Protein AF-A0A6I9Q533-F1 (afdb_monomer)

Foldseek 3Di:
DDDDPQQPQDDCPVVVVPDDPCVVVVCVLVVVLVPDPQAAWLCNVPVVAPTRQGFHSQNVCLSVCVLVVQCVLPVDDPPDPLSVVLSNQCCVPPRSVSSCVSVVHDPDPDDDPDDDQPDLVNVLVVLFDDPPDPDRDNVVSSVVSNVVVVVVSSVSSCCCNVAAVVVLVQLLVQQVCQCVVPVLSQETEGPAPPGPHQVSLVVNCVVVVPPRHHFWYWYQHPVRDIDIDGHAPDPPDPHGD

Radius of gyration: 21.85 Å; Cα contacts (8 Å, |Δi|>4): 254; chains: 1; bounding box: 57×44×62 Å

Structure (mmCIF, N/CA/C/O backbone):
data_AF-A0A6I9Q533-F1
#
_entry.id   AF-A0A6I9Q533-F1
#
loop_
_atom_site.group_PDB
_atom_site.id
_atom_site.type_symbol
_atom_site.label_atom_id
_atom_site.label_alt_id
_atom_site.label_comp_id
_atom_site.label_asym_id
_atom_site.label_entity_id
_atom_site.label_seq_id
_atom_site.pdbx_PDB_ins_code
_atom_site.Cartn_x
_atom_site.Cartn_y
_atom_site.Cartn_z
_atom_site.occupancy
_atom_site.B_iso_or_equiv
_atom_site.auth_seq_id
_atom_site.auth_comp_id
_atom_site.auth_asym_id
_atom_site.auth_atom_id
_atom_site.pdbx_PDB_model_num
ATOM 1 N N . MET A 1 1 ? 6.692 -8.208 -35.060 1.00 32.31 1 MET A N 1
ATOM 2 C CA . MET A 1 1 ? 6.499 -7.879 -33.632 1.00 32.31 1 MET A CA 1
ATOM 3 C C . MET A 1 1 ? 7.849 -8.001 -32.950 1.00 32.31 1 MET A C 1
ATOM 5 O O . MET A 1 1 ? 8.353 -9.110 -32.853 1.00 32.31 1 MET A O 1
ATOM 9 N N . ALA A 1 2 ? 8.480 -6.884 -32.591 1.00 24.77 2 ALA A N 1
ATOM 10 C CA . ALA A 1 2 ? 9.693 -6.920 -31.775 1.00 24.77 2 ALA A CA 1
ATOM 11 C C . ALA A 1 2 ? 9.307 -7.275 -30.324 1.00 24.77 2 ALA A C 1
ATOM 13 O O . ALA A 1 2 ? 8.251 -6.822 -29.872 1.00 24.77 2 ALA A O 1
ATOM 14 N N . PRO A 1 3 ? 10.097 -8.089 -29.604 1.00 28.20 3 PRO A N 1
ATOM 15 C CA . PRO A 1 3 ? 9.843 -8.362 -28.194 1.00 28.20 3 PRO A CA 1
ATOM 16 C C . PRO A 1 3 ? 9.905 -7.052 -27.395 1.00 28.20 3 PRO A C 1
ATOM 18 O O . PRO A 1 3 ? 10.804 -6.238 -27.607 1.00 28.20 3 PRO A O 1
ATOM 21 N N . LYS A 1 4 ? 8.936 -6.836 -26.494 1.00 31.05 4 LYS A N 1
ATOM 22 C CA . LYS A 1 4 ? 8.989 -5.730 -25.527 1.00 31.05 4 LYS A CA 1
ATOM 23 C C . LYS A 1 4 ? 10.282 -5.878 -24.705 1.00 31.05 4 LYS A C 1
ATOM 25 O O . LYS A 1 4 ? 10.551 -6.989 -24.243 1.00 31.05 4 LYS A O 1
ATOM 30 N N . PRO A 1 5 ? 11.090 -4.819 -24.530 1.00 36.66 5 PRO A N 1
ATOM 31 C CA . PRO A 1 5 ? 12.262 -4.891 -23.671 1.00 36.66 5 PRO A CA 1
ATOM 32 C C . PRO A 1 5 ? 11.801 -5.192 -22.243 1.00 36.66 5 PRO A C 1
ATOM 34 O O . PRO A 1 5 ? 11.017 -4.437 -21.672 1.00 36.66 5 PRO A O 1
ATOM 37 N N . ALA A 1 6 ? 12.254 -6.319 -21.691 1.00 40.44 6 ALA A N 1
ATOM 38 C CA . ALA A 1 6 ? 12.063 -6.638 -20.284 1.00 40.44 6 ALA A CA 1
ATOM 39 C C . ALA A 1 6 ? 12.671 -5.510 -19.443 1.00 40.44 6 ALA A C 1
ATOM 41 O O . ALA A 1 6 ? 13.819 -5.113 -19.677 1.00 40.44 6 ALA A O 1
ATOM 42 N N . LEU A 1 7 ? 11.909 -4.992 -18.482 1.00 38.78 7 LEU A N 1
ATOM 43 C CA . LEU A 1 7 ? 12.402 -4.002 -17.540 1.00 38.78 7 LEU A CA 1
ATOM 44 C C . LEU A 1 7 ? 13.575 -4.614 -16.755 1.00 38.78 7 LEU A C 1
ATOM 46 O O . LEU A 1 7 ? 13.420 -5.519 -15.934 1.00 38.78 7 LEU A O 1
ATOM 50 N N . ARG A 1 8 ? 14.795 -4.156 -17.051 1.00 42.00 8 ARG A N 1
ATOM 51 C CA . ARG A 1 8 ? 16.000 -4.498 -16.285 1.00 42.00 8 ARG A CA 1
ATOM 52 C C . ARG A 1 8 ? 15.979 -3.685 -14.994 1.00 42.00 8 ARG A C 1
ATOM 54 O O . ARG A 1 8 ? 16.579 -2.628 -14.916 1.00 42.00 8 ARG A O 1
ATOM 61 N N . TRP A 1 9 ? 15.259 -4.159 -13.988 1.00 37.53 9 TRP A N 1
ATOM 62 C CA . TRP A 1 9 ? 14.992 -3.387 -12.772 1.00 37.53 9 TRP A CA 1
ATOM 63 C C . TRP A 1 9 ? 16.190 -3.124 -11.856 1.00 37.53 9 TRP A C 1
ATOM 65 O O . TRP A 1 9 ? 16.069 -2.335 -10.926 1.00 37.53 9 TRP A O 1
ATOM 75 N N . VAL A 1 10 ? 17.353 -3.730 -12.098 1.00 38.56 10 VAL A N 1
ATOM 76 C CA . VAL A 1 10 ? 18.547 -3.458 -11.294 1.00 38.56 10 VAL A CA 1
ATOM 77 C C . VAL A 1 10 ? 19.789 -3.559 -12.175 1.00 38.56 10 VAL A C 1
ATOM 79 O O . VAL A 1 10 ? 20.293 -4.649 -12.444 1.00 38.56 10 VAL A O 1
ATOM 82 N N . SER A 1 11 ? 20.286 -2.417 -12.656 1.00 36.12 11 SER A N 1
ATOM 83 C CA . SER A 1 11 ? 21.687 -2.338 -13.082 1.00 36.12 11 SER A CA 1
ATOM 84 C C . SER A 1 11 ? 22.577 -2.385 -11.857 1.00 36.12 11 SER A C 1
ATOM 86 O O . SER A 1 11 ? 22.268 -1.835 -10.798 1.00 36.12 11 SER A O 1
ATOM 88 N N . THR A 1 12 ? 23.717 -3.017 -12.074 1.00 37.84 12 THR A N 1
ATOM 89 C CA . THR A 1 12 ? 24.877 -3.151 -11.210 1.00 37.84 12 THR A CA 1
ATOM 90 C C . THR A 1 12 ? 25.328 -1.880 -10.499 1.00 37.84 12 THR A C 1
ATOM 92 O O . THR A 1 12 ? 26.134 -2.011 -9.606 1.00 37.84 12 THR A O 1
ATOM 95 N N . GLU A 1 13 ? 24.867 -0.668 -10.806 1.00 38.12 13 GLU A N 1
ATOM 96 C CA . GLU A 1 13 ? 25.417 0.551 -10.185 1.00 38.12 13 GLU A CA 1
ATOM 97 C C . GLU A 1 13 ? 24.798 0.923 -8.827 1.00 38.12 13 GLU A C 1
ATOM 99 O O . GLU A 1 13 ? 25.501 1.479 -7.988 1.00 38.12 13 GLU A O 1
ATOM 104 N N . VAL A 1 14 ? 23.541 0.553 -8.544 1.00 36.19 14 VAL A N 1
ATOM 105 C CA . VAL A 1 14 ? 22.914 0.845 -7.230 1.00 36.19 14 VAL A CA 1
ATOM 106 C C . VAL A 1 14 ? 23.344 -0.167 -6.151 1.00 36.19 14 VAL A C 1
ATOM 108 O O . VAL A 1 14 ? 23.331 0.147 -4.966 1.00 36.19 14 VAL A O 1
ATOM 111 N N . LEU A 1 15 ? 23.809 -1.358 -6.553 1.00 36.81 15 LEU A N 1
ATOM 112 C CA . LEU A 1 15 ? 24.360 -2.399 -5.662 1.00 36.81 15 LEU A CA 1
ATOM 113 C C . LEU A 1 15 ? 25.875 -2.638 -5.839 1.00 36.81 15 LEU A C 1
ATOM 115 O O . 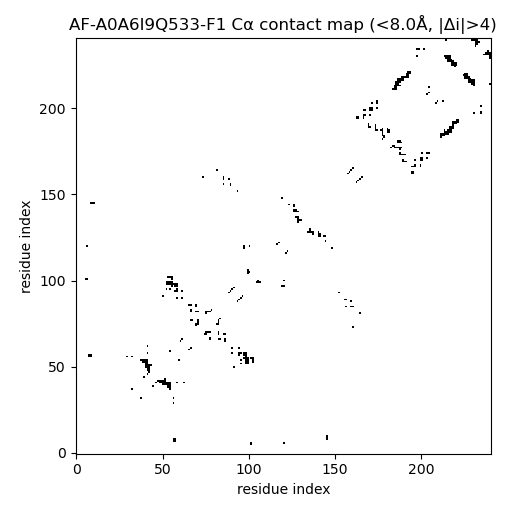LEU A 1 15 ? 26.505 -3.301 -5.014 1.00 36.81 15 LEU A O 1
ATOM 119 N N . GLY A 1 16 ? 26.486 -2.124 -6.909 1.00 35.59 16 GLY A N 1
ATOM 120 C CA . GLY A 1 16 ? 27.857 -2.458 -7.331 1.00 35.59 16 GLY A CA 1
ATOM 121 C C . GLY A 1 16 ? 28.963 -1.765 -6.564 1.00 35.59 16 GLY A C 1
ATOM 122 O O . GLY A 1 16 ? 30.131 -2.062 -6.794 1.00 35.59 16 GLY A O 1
ATOM 123 N N . THR A 1 17 ? 28.629 -0.896 -5.619 1.00 36.12 17 THR A N 1
ATOM 124 C CA . THR A 1 17 ? 29.599 -0.415 -4.636 1.00 36.12 17 THR A CA 1
ATOM 125 C C . THR A 1 17 ? 29.807 -1.392 -3.476 1.00 36.12 17 THR A C 1
ATOM 127 O O . THR A 1 17 ? 30.741 -1.181 -2.709 1.00 36.12 17 THR A O 1
ATOM 130 N N . TYR A 1 18 ? 29.010 -2.466 -3.337 1.00 45.09 18 TYR A N 1
ATOM 131 C CA . TYR A 1 18 ? 28.886 -3.136 -2.034 1.00 45.09 18 TYR A CA 1
ATOM 132 C C . TYR A 1 18 ? 29.260 -4.616 -1.902 1.00 45.09 18 TYR A C 1
ATOM 134 O O . TYR A 1 18 ? 29.176 -5.129 -0.789 1.00 45.09 18 TYR A O 1
ATOM 142 N N . ILE A 1 19 ? 29.728 -5.331 -2.935 1.00 38.97 19 ILE A N 1
ATOM 143 C CA . ILE A 1 19 ? 30.105 -6.747 -2.734 1.00 38.97 19 ILE A CA 1
ATOM 144 C C . ILE A 1 19 ? 31.366 -7.147 -3.508 1.00 38.97 19 ILE A C 1
ATOM 146 O O . ILE A 1 19 ? 31.303 -7.638 -4.636 1.00 38.97 19 ILE A O 1
ATOM 150 N N . SER A 1 20 ? 32.529 -7.042 -2.856 1.00 40.44 20 SER A N 1
ATOM 151 C CA . SER A 1 20 ? 33.670 -7.879 -3.239 1.00 40.44 20 SER A CA 1
ATOM 152 C C . SER A 1 20 ? 33.392 -9.309 -2.752 1.00 40.44 20 SER A C 1
ATOM 154 O O . SER A 1 20 ? 33.332 -9.574 -1.556 1.00 40.44 20 SER A O 1
ATOM 156 N N . GLY A 1 21 ? 33.117 -10.226 -3.687 1.00 39.16 21 GLY A N 1
ATOM 157 C CA . GLY A 1 21 ? 33.072 -11.669 -3.408 1.00 39.16 21 GLY A CA 1
ATOM 158 C C . GLY A 1 21 ? 31.866 -12.465 -3.925 1.00 39.16 21 GLY A C 1
ATOM 159 O O . GLY A 1 21 ? 31.999 -13.675 -4.065 1.00 39.16 21 GLY A O 1
ATOM 160 N N . GLN A 1 22 ? 30.724 -11.853 -4.274 1.00 40.38 22 GLN A N 1
ATOM 161 C CA . GLN A 1 22 ? 29.535 -12.608 -4.745 1.00 40.38 22 GLN A CA 1
ATOM 162 C C . GLN A 1 22 ? 29.226 -12.483 -6.244 1.00 40.38 22 GLN A C 1
ATOM 164 O O . GLN A 1 22 ? 28.262 -13.074 -6.726 1.00 40.38 22 GLN A O 1
ATOM 169 N N . HIS A 1 23 ? 30.056 -11.770 -7.007 1.00 38.56 23 HIS A N 1
ATOM 170 C CA . HIS A 1 23 ? 29.840 -11.413 -8.418 1.00 38.56 23 HIS A CA 1
ATOM 171 C C . HIS A 1 23 ? 29.449 -12.591 -9.350 1.00 38.56 23 HIS A C 1
ATOM 173 O O . HIS A 1 23 ? 28.791 -12.386 -10.368 1.00 38.56 23 HIS A O 1
ATOM 179 N N . LEU A 1 24 ? 29.809 -13.833 -9.009 1.00 32.56 24 LEU A N 1
ATOM 180 C CA . LEU A 1 24 ? 29.502 -15.031 -9.803 1.00 32.56 24 LEU A CA 1
ATOM 181 C C . LEU A 1 24 ? 28.064 -15.555 -9.622 1.00 32.56 24 LEU A C 1
ATOM 183 O O . LEU A 1 24 ? 27.488 -16.091 -10.567 1.00 32.56 24 LEU A O 1
ATOM 187 N N . GLN A 1 25 ? 27.449 -15.364 -8.451 1.00 35.69 25 GLN A N 1
ATOM 188 C CA . GLN A 1 25 ? 26.078 -15.823 -8.182 1.00 35.69 25 GLN A CA 1
ATOM 189 C C . GLN A 1 25 ? 25.037 -14.873 -8.808 1.00 35.69 25 GLN A C 1
ATOM 191 O O . GLN A 1 25 ? 24.008 -15.315 -9.320 1.00 35.69 25 GLN A O 1
ATOM 196 N N . TRP A 1 26 ? 25.372 -13.578 -8.868 1.00 38.44 26 TRP A N 1
ATOM 197 C CA . TRP A 1 26 ? 24.590 -12.514 -9.509 1.00 38.44 26 TRP A CA 1
ATOM 198 C C . TRP A 1 26 ? 24.413 -12.719 -11.013 1.00 38.44 26 TRP A C 1
ATOM 200 O O . TRP A 1 26 ? 23.293 -12.664 -11.520 1.00 38.44 26 TRP A O 1
ATOM 210 N N . VAL A 1 27 ? 25.507 -13.009 -11.725 1.00 34.25 27 VAL A N 1
ATOM 211 C CA . VAL A 1 27 ? 25.454 -13.280 -13.168 1.00 34.25 27 VAL A CA 1
ATOM 212 C C . VAL A 1 27 ? 24.627 -14.533 -13.438 1.00 34.25 27 VAL A C 1
ATOM 214 O O . VAL A 1 27 ? 23.862 -14.539 -14.389 1.00 34.25 27 VAL A O 1
ATOM 217 N N . HIS A 1 28 ? 24.688 -15.556 -12.583 1.00 30.62 28 HIS A N 1
ATOM 218 C CA . HIS A 1 28 ? 23.894 -16.772 -12.761 1.00 30.62 28 HIS A CA 1
ATOM 219 C C . HIS A 1 28 ? 22.386 -16.557 -12.561 1.00 30.62 28 HIS A C 1
ATOM 221 O O . HIS A 1 28 ? 21.617 -17.038 -13.385 1.00 30.62 28 HIS A O 1
ATOM 227 N N . ILE A 1 29 ? 21.943 -15.822 -11.533 1.00 35.94 29 ILE A N 1
ATOM 228 C CA . ILE A 1 29 ? 20.506 -15.569 -11.295 1.00 35.94 29 ILE A CA 1
ATOM 229 C C . ILE A 1 29 ? 19.930 -14.658 -12.383 1.00 35.94 29 ILE A C 1
ATOM 231 O O . ILE A 1 29 ? 18.898 -14.970 -12.969 1.00 35.94 29 ILE A O 1
ATOM 235 N N . VA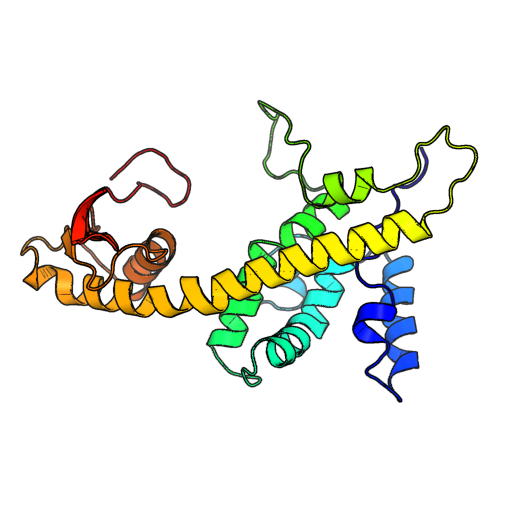L A 1 30 ? 20.632 -13.576 -12.729 1.00 38.75 30 VAL A N 1
ATOM 236 C CA . VAL A 1 30 ? 20.195 -12.667 -13.797 1.00 38.75 30 VAL A CA 1
ATOM 237 C C . VAL A 1 30 ? 20.259 -13.361 -15.165 1.00 38.75 30 VAL A C 1
ATOM 239 O O . VAL A 1 30 ? 19.343 -13.210 -15.965 1.00 38.75 30 VAL A O 1
ATOM 242 N N . SER A 1 31 ? 21.272 -14.193 -15.433 1.00 34.81 31 SER A N 1
ATOM 243 C CA . SER A 1 31 ? 21.396 -14.938 -16.696 1.00 34.81 31 SER A CA 1
ATOM 244 C C . SER A 1 31 ? 20.404 -16.104 -16.817 1.00 34.81 31 SER A C 1
ATOM 246 O O . SER A 1 31 ? 19.938 -16.367 -17.925 1.00 34.81 31 SER A O 1
ATOM 248 N N . LEU A 1 32 ? 20.014 -16.759 -15.715 1.00 32.09 32 LEU A N 1
ATOM 249 C CA . LEU A 1 32 ? 18.964 -17.790 -15.702 1.00 32.09 32 LEU A CA 1
ATOM 250 C C . LEU A 1 32 ? 17.565 -17.190 -15.910 1.00 32.09 32 LEU A C 1
ATOM 252 O O . LEU A 1 32 ? 16.762 -17.782 -16.635 1.00 32.09 32 LEU A O 1
ATOM 256 N N . SER A 1 33 ? 17.301 -16.000 -15.361 1.00 40.84 33 SER A N 1
ATOM 257 C CA . SER A 1 33 ? 16.042 -15.262 -15.556 1.00 40.84 33 SER A CA 1
ATOM 258 C C . SER A 1 33 ? 15.869 -14.704 -16.974 1.00 40.84 33 SER A C 1
ATOM 260 O O . SER A 1 33 ? 14.749 -14.425 -17.389 1.00 40.84 33 SER A O 1
ATOM 262 N N . ILE A 1 34 ? 16.956 -14.558 -17.742 1.00 45.25 34 ILE A N 1
ATOM 263 C CA . ILE A 1 34 ? 16.918 -14.027 -19.116 1.00 45.25 34 ILE A CA 1
ATOM 264 C C . ILE A 1 34 ? 16.550 -15.110 -20.157 1.00 45.25 34 ILE A C 1
ATOM 266 O O . ILE A 1 34 ? 16.159 -14.757 -21.267 1.00 45.25 34 ILE A O 1
ATOM 270 N N . PHE A 1 35 ? 16.601 -16.414 -19.830 1.00 36.47 35 PHE A N 1
ATOM 271 C CA . PHE A 1 35 ? 16.399 -17.487 -20.828 1.00 36.47 35 PHE A CA 1
ATOM 272 C C . PHE A 1 35 ? 15.551 -18.701 -20.408 1.00 36.47 35 PHE A C 1
ATOM 274 O O . PHE A 1 35 ? 15.510 -19.694 -21.137 1.00 36.47 35 PHE A O 1
ATOM 281 N N . ARG A 1 36 ? 14.825 -18.660 -19.287 1.00 46.31 36 ARG A N 1
ATOM 282 C CA . ARG A 1 36 ? 13.876 -19.729 -18.928 1.00 46.31 36 ARG A CA 1
ATOM 283 C C . ARG A 1 36 ? 12.490 -19.152 -18.685 1.00 46.31 36 ARG A C 1
ATOM 285 O O . ARG A 1 36 ? 12.350 -18.139 -18.013 1.00 46.31 36 ARG A O 1
ATOM 292 N N . THR A 1 37 ? 11.466 -19.806 -19.231 1.00 59.62 37 THR A N 1
ATOM 293 C CA . THR A 1 37 ? 10.051 -19.547 -18.931 1.00 59.62 37 THR A CA 1
ATOM 294 C C . THR A 1 37 ? 9.780 -19.913 -17.475 1.00 59.62 37 THR A C 1
ATOM 296 O O . THR A 1 37 ? 9.293 -20.999 -17.172 1.00 59.62 37 THR A O 1
ATOM 299 N N . PHE A 1 38 ? 10.182 -19.030 -16.569 1.00 71.44 38 PHE A N 1
ATOM 300 C CA . PHE A 1 38 ? 9.867 -19.110 -15.155 1.00 71.44 38 PHE A CA 1
ATOM 301 C C . PHE A 1 38 ? 8.351 -19.001 -15.000 1.00 71.44 38 PHE A C 1
ATOM 303 O O . PHE A 1 38 ? 7.760 -18.117 -15.615 1.00 71.44 38 PHE A O 1
ATOM 310 N N . ALA A 1 39 ? 7.721 -19.925 -14.277 1.00 85.75 39 ALA A N 1
ATOM 311 C CA . ALA A 1 39 ? 6.262 -20.019 -14.151 1.00 85.75 39 ALA A CA 1
ATOM 312 C C . ALA A 1 39 ? 5.778 -19.906 -12.701 1.00 85.75 39 ALA A C 1
ATOM 314 O O . ALA A 1 39 ? 4.579 -20.007 -12.454 1.00 85.75 39 ALA A O 1
ATOM 315 N N . ASP A 1 40 ? 6.698 -19.701 -11.760 1.00 93.69 40 ASP A N 1
ATOM 316 C CA . ASP A 1 40 ? 6.368 -19.652 -10.347 1.00 93.69 40 ASP A CA 1
ATOM 317 C C . ASP A 1 40 ? 5.775 -18.299 -9.942 1.00 93.69 40 ASP A C 1
ATOM 319 O O . ASP A 1 40 ? 6.042 -17.251 -10.542 1.00 93.69 40 ASP A O 1
ATOM 323 N N . SER A 1 41 ? 4.973 -18.349 -8.888 1.00 96.00 41 SER A N 1
ATOM 324 C CA . SER A 1 41 ? 4.438 -17.198 -8.176 1.00 96.00 41 SER A CA 1
ATOM 325 C C . SER A 1 41 ? 5.117 -17.068 -6.819 1.00 96.00 41 SER A C 1
ATOM 327 O O . SER A 1 41 ? 5.864 -17.950 -6.380 1.00 96.00 41 SER A O 1
ATOM 329 N N . PHE A 1 42 ? 4.831 -15.978 -6.112 1.00 95.81 42 PHE A N 1
ATOM 330 C CA . PHE A 1 42 ? 5.285 -15.851 -4.735 1.00 95.81 42 PHE A CA 1
ATOM 331 C C . PHE A 1 42 ? 4.773 -17.018 -3.878 1.00 95.81 42 PHE A C 1
ATOM 333 O O . PHE A 1 42 ? 5.554 -17.636 -3.159 1.00 95.81 42 PHE A O 1
ATOM 340 N N . HIS A 1 43 ? 3.492 -17.372 -4.020 1.00 96.94 43 HIS A N 1
ATOM 341 C CA . HIS A 1 43 ? 2.860 -18.479 -3.305 1.00 96.94 43 HIS A CA 1
ATOM 342 C C . HIS A 1 43 ? 3.496 -19.842 -3.619 1.00 96.94 43 HIS A C 1
ATOM 344 O O . HIS A 1 43 ? 3.706 -20.636 -2.704 1.00 96.94 43 HIS A O 1
ATOM 350 N N . SER A 1 44 ? 3.845 -20.139 -4.879 1.00 96.50 44 SER A N 1
ATOM 351 C CA . SER A 1 44 ? 4.426 -21.453 -5.209 1.00 96.50 44 SER A CA 1
ATOM 352 C C . SER A 1 44 ? 5.825 -21.654 -4.616 1.00 96.50 44 SER A C 1
ATOM 354 O O . SER A 1 44 ? 6.195 -22.782 -4.294 1.00 96.50 44 SER A O 1
ATOM 356 N N . LEU A 1 45 ? 6.586 -20.573 -4.420 1.00 95.44 45 LEU A N 1
ATOM 357 C CA . LEU A 1 45 ? 7.904 -20.607 -3.776 1.00 95.44 45 LEU A CA 1
ATOM 358 C C . LEU A 1 45 ? 7.854 -20.410 -2.254 1.00 95.44 45 LEU A C 1
ATOM 360 O O . LEU A 1 45 ? 8.768 -20.836 -1.544 1.00 95.44 45 LEU A O 1
ATOM 364 N N . ARG A 1 46 ? 6.822 -19.726 -1.758 1.00 94.38 46 ARG A N 1
ATOM 365 C CA . ARG A 1 46 ? 6.593 -19.363 -0.353 1.00 94.38 46 ARG A CA 1
ATOM 366 C C . ARG A 1 46 ? 5.108 -19.585 -0.021 1.00 94.38 46 ARG A C 1
ATOM 368 O O . ARG A 1 46 ? 4.332 -18.627 -0.073 1.00 94.38 46 ARG A O 1
ATOM 375 N N . PRO A 1 47 ? 4.693 -20.828 0.302 1.00 95.50 47 PRO A N 1
ATOM 376 C CA . PRO A 1 47 ? 3.280 -21.193 0.476 1.00 95.50 47 PRO A CA 1
ATOM 377 C C . PRO A 1 47 ? 2.522 -20.393 1.543 1.00 95.50 47 PRO A C 1
ATOM 379 O O . PRO A 1 47 ? 1.295 -20.350 1.530 1.00 95.50 47 PRO A O 1
ATOM 382 N N . GLU A 1 48 ? 3.230 -19.746 2.467 1.00 94.38 48 GLU A N 1
ATOM 383 C CA . GLU A 1 48 ? 2.660 -18.852 3.475 1.00 94.38 48 GLU A CA 1
ATOM 384 C C . GLU A 1 48 ? 2.158 -17.511 2.914 1.00 94.38 48 GLU A C 1
ATOM 386 O O . GLU A 1 48 ? 1.418 -16.801 3.594 1.00 94.38 48 GLU A O 1
ATOM 391 N N . LYS A 1 49 ? 2.568 -17.137 1.698 1.00 95.94 49 LYS A N 1
ATOM 392 C CA . LYS A 1 49 ? 2.187 -15.878 1.051 1.00 95.94 49 LYS A CA 1
ATOM 393 C C . LYS A 1 49 ? 1.015 -16.088 0.093 1.00 95.94 49 LYS A C 1
ATOM 395 O O . LYS A 1 49 ? 1.027 -17.074 -0.631 1.00 95.94 49 LYS A O 1
ATOM 400 N N . PRO A 1 50 ? 0.020 -15.186 0.032 1.00 96.69 50 PRO A N 1
ATOM 401 C CA . PRO A 1 50 ? -1.203 -15.418 -0.742 1.00 96.69 50 PRO A CA 1
ATOM 402 C C . PRO A 1 50 ? -1.077 -15.101 -2.243 1.00 96.69 50 PRO A C 1
ATOM 404 O O . PRO A 1 50 ? -2.004 -15.385 -2.998 1.00 96.69 50 PRO A O 1
ATOM 407 N N . TRP A 1 51 ? 0.024 -14.489 -2.689 1.00 97.50 51 TRP A N 1
ATOM 408 C CA . TRP A 1 51 ? 0.126 -13.935 -4.041 1.00 97.50 51 TRP A CA 1
ATOM 409 C C . TRP A 1 51 ? 0.407 -15.004 -5.093 1.00 97.50 51 TRP A C 1
ATOM 411 O O . TRP A 1 51 ? 1.468 -15.634 -5.117 1.00 97.50 51 TRP A O 1
ATOM 421 N N . VAL A 1 52 ? -0.555 -15.185 -5.993 1.00 96.62 52 VAL A N 1
ATOM 422 C CA . VAL A 1 52 ? -0.502 -16.171 -7.082 1.00 96.62 52 VAL A CA 1
ATOM 423 C C . VAL A 1 52 ? -0.050 -15.571 -8.412 1.00 96.62 52 VAL A C 1
ATOM 425 O O . VAL A 1 52 ? 0.115 -16.306 -9.385 1.00 96.62 52 VAL A O 1
ATOM 428 N N . THR A 1 53 ? 0.186 -14.259 -8.455 1.00 95.69 53 THR A N 1
ATOM 429 C CA . THR A 1 53 ? 0.737 -13.564 -9.618 1.00 95.69 53 THR A CA 1
ATOM 430 C C . THR A 1 53 ? 2.094 -14.163 -9.980 1.00 95.69 53 THR A C 1
ATOM 432 O O . THR A 1 53 ? 2.973 -14.338 -9.133 1.00 95.69 53 THR A O 1
ATOM 435 N N . LYS A 1 54 ? 2.249 -14.530 -11.253 1.00 95.12 54 LYS A N 1
ATOM 436 C CA . LYS A 1 54 ? 3.499 -15.071 -11.787 1.00 95.12 54 LYS A CA 1
ATOM 437 C C . LYS A 1 54 ? 4.600 -14.017 -11.671 1.00 95.12 54 LYS A C 1
ATOM 439 O O . LYS A 1 54 ? 4.392 -12.884 -12.097 1.00 95.12 54 LYS A O 1
ATOM 444 N N . LEU A 1 55 ? 5.766 -14.391 -11.146 1.00 94.44 55 LEU A N 1
ATOM 445 C CA . LEU A 1 55 ? 6.860 -13.439 -10.935 1.00 94.44 55 LEU A CA 1
ATOM 446 C C . LEU A 1 55 ? 7.529 -13.061 -12.262 1.00 94.44 55 LEU A C 1
ATOM 448 O O . LEU A 1 55 ? 7.724 -13.903 -13.146 1.00 94.44 55 LEU A O 1
ATOM 452 N N . SER A 1 56 ? 7.915 -11.794 -12.393 1.00 93.12 56 SER A N 1
ATOM 453 C CA . SER A 1 56 ? 8.889 -11.336 -13.381 1.00 93.12 56 SER A CA 1
ATOM 454 C C . SER A 1 56 ? 10.301 -11.358 -12.779 1.00 93.12 56 SER A C 1
ATOM 456 O O . SER A 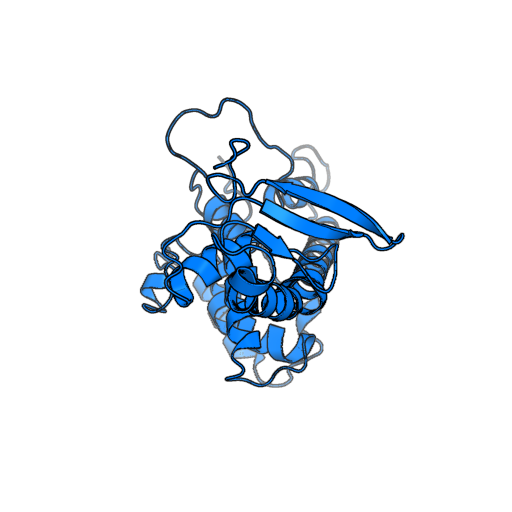1 56 ? 10.532 -11.858 -11.672 1.00 93.12 56 SER A O 1
ATOM 458 N N . SER A 1 57 ? 11.287 -10.826 -13.505 1.00 90.00 57 SER A N 1
ATOM 459 C CA . SER A 1 57 ? 12.631 -10.637 -12.952 1.00 90.00 57 SER A CA 1
ATOM 460 C C . SER A 1 57 ? 12.620 -9.726 -11.717 1.00 90.00 57 SER A C 1
ATOM 462 O O . SER A 1 57 ? 13.411 -9.956 -10.803 1.00 90.00 57 SER A O 1
ATOM 464 N N . ALA A 1 58 ? 11.720 -8.737 -11.660 1.00 88.94 58 ALA A N 1
ATOM 465 C CA . ALA A 1 58 ? 11.583 -7.829 -10.524 1.00 88.94 58 ALA A CA 1
ATOM 466 C C . ALA A 1 58 ? 11.094 -8.567 -9.274 1.00 88.94 58 ALA A C 1
ATOM 468 O O . ALA A 1 58 ? 11.767 -8.529 -8.241 1.00 88.94 58 ALA A O 1
ATOM 469 N N . GLY A 1 59 ? 9.980 -9.298 -9.386 1.00 95.12 59 GLY A N 1
ATOM 470 C CA . GLY A 1 59 ? 9.429 -10.105 -8.302 1.00 95.12 59 GLY A CA 1
ATOM 471 C C . GLY A 1 59 ? 10.398 -11.164 -7.796 1.00 95.12 59 GLY A C 1
ATOM 472 O O . GLY A 1 59 ? 10.541 -11.333 -6.589 1.00 95.12 59 GLY A O 1
ATOM 473 N N . LEU A 1 60 ? 11.141 -11.823 -8.691 1.00 94.00 60 LEU A N 1
ATOM 474 C CA . LEU A 1 60 ? 12.184 -12.783 -8.315 1.00 94.00 60 LEU A CA 1
ATOM 475 C C . LEU A 1 60 ? 13.303 -12.145 -7.488 1.00 94.00 60 LEU A C 1
ATOM 477 O O . LEU A 1 60 ? 13.688 -12.674 -6.442 1.00 94.00 60 LEU A O 1
ATOM 481 N N . VAL A 1 61 ? 13.830 -11.004 -7.940 1.00 93.38 61 VAL A N 1
ATOM 482 C CA . VAL A 1 61 ? 14.861 -10.269 -7.195 1.00 93.38 61 VAL A CA 1
ATOM 483 C C . VAL A 1 61 ? 14.317 -9.844 -5.832 1.00 93.38 61 VAL A C 1
ATOM 485 O O . VAL A 1 61 ? 14.989 -10.041 -4.819 1.00 93.38 61 VAL A O 1
ATOM 488 N N . TYR A 1 62 ? 13.086 -9.334 -5.778 1.00 96.75 62 TYR A N 1
ATOM 489 C CA . TYR A 1 62 ? 12.456 -8.932 -4.525 1.00 96.75 62 TYR A CA 1
ATOM 490 C C . TYR A 1 62 ? 12.221 -10.114 -3.573 1.00 96.75 62 TYR A C 1
ATOM 492 O O . TYR A 1 62 ? 12.525 -10.018 -2.386 1.00 96.75 62 TYR A O 1
ATOM 500 N N . LEU A 1 63 ? 11.761 -11.261 -4.077 1.00 96.19 63 LEU A N 1
ATOM 501 C CA . LEU A 1 63 ? 11.535 -12.469 -3.283 1.00 96.19 63 LEU A CA 1
ATOM 502 C C . LEU A 1 63 ? 12.807 -12.928 -2.563 1.00 96.19 63 LEU A C 1
ATOM 504 O O . LEU A 1 63 ? 12.750 -13.313 -1.392 1.00 96.19 63 LEU A O 1
ATOM 508 N N . HIS A 1 64 ? 13.950 -12.889 -3.253 1.00 93.56 64 HIS A N 1
ATOM 509 C CA . HIS A 1 64 ? 15.223 -13.362 -2.712 1.00 93.56 64 HIS A CA 1
ATOM 510 C C . HIS A 1 64 ? 15.959 -12.314 -1.873 1.00 93.56 64 HIS A C 1
ATOM 512 O O . HIS A 1 64 ? 16.527 -12.661 -0.838 1.00 93.56 64 HIS A O 1
ATOM 518 N N . PHE A 1 65 ? 15.947 -11.048 -2.293 1.00 94.88 65 PHE A N 1
ATOM 519 C CA . PHE A 1 65 ? 16.800 -10.002 -1.719 1.00 94.88 65 PHE A CA 1
ATOM 520 C C . PHE A 1 65 ? 16.028 -8.879 -1.026 1.00 94.88 65 PHE A C 1
ATOM 522 O O . PHE A 1 65 ? 16.635 -8.070 -0.329 1.00 94.88 65 PHE A O 1
ATOM 529 N N . GLY A 1 66 ? 14.701 -8.827 -1.156 1.00 95.88 66 GLY A N 1
ATOM 530 C CA . GLY A 1 66 ? 13.887 -7.739 -0.614 1.00 95.88 66 GLY A CA 1
ATOM 531 C C . GLY A 1 66 ? 14.015 -7.607 0.903 1.00 95.88 66 GLY A C 1
ATOM 532 O O . GLY A 1 66 ? 14.160 -6.497 1.396 1.00 95.88 66 GLY A O 1
ATOM 533 N N . ARG A 1 67 ? 14.086 -8.713 1.659 1.00 95.50 67 ARG A N 1
ATOM 534 C CA . ARG A 1 67 ? 14.322 -8.643 3.116 1.00 95.50 67 ARG A CA 1
ATOM 535 C C . ARG A 1 67 ? 15.684 -8.048 3.463 1.00 95.50 67 ARG A C 1
ATOM 537 O O . ARG A 1 67 ? 15.756 -7.179 4.321 1.00 95.50 67 ARG A O 1
ATOM 544 N N . GLN A 1 68 ? 16.741 -8.472 2.771 1.00 95.62 68 GLN A N 1
ATOM 545 C CA . GLN A 1 68 ? 18.095 -7.951 2.992 1.00 95.62 68 GLN A CA 1
ATOM 546 C C . GLN A 1 68 ? 18.175 -6.457 2.658 1.00 95.62 68 GLN A C 1
ATOM 548 O O . GLN A 1 68 ? 18.735 -5.677 3.428 1.00 95.62 68 GLN A O 1
ATOM 553 N N . LEU A 1 69 ? 17.557 -6.054 1.543 1.00 94.88 69 LEU A N 1
ATOM 554 C CA . LEU A 1 69 ? 17.419 -4.655 1.153 1.00 94.88 69 LEU A CA 1
ATOM 555 C C . LEU A 1 69 ? 16.706 -3.851 2.248 1.00 94.88 69 LEU A C 1
ATOM 557 O O . LEU A 1 69 ? 17.209 -2.819 2.684 1.00 94.88 69 LEU A O 1
ATOM 561 N N . LEU A 1 70 ? 15.560 -4.336 2.726 1.00 97.00 70 LEU A N 1
ATOM 562 C CA . LEU A 1 70 ? 14.783 -3.650 3.753 1.00 97.00 70 LEU A CA 1
ATOM 563 C C . LEU A 1 70 ? 15.511 -3.576 5.093 1.00 97.00 70 LEU A C 1
ATOM 565 O O . LEU A 1 70 ? 15.484 -2.521 5.719 1.00 97.00 70 LEU A O 1
ATOM 569 N N . THR A 1 71 ? 16.217 -4.622 5.518 1.00 96.69 71 THR A N 1
ATOM 570 C CA . THR A 1 71 ? 17.069 -4.570 6.715 1.00 96.69 71 THR A CA 1
ATOM 571 C C . THR A 1 71 ? 18.103 -3.452 6.611 1.00 96.69 71 THR A C 1
ATOM 573 O O . THR A 1 71 ? 18.282 -2.693 7.562 1.00 96.69 71 THR A O 1
ATOM 576 N N . HIS A 1 72 ? 18.740 -3.293 5.449 1.00 94.94 72 HIS A N 1
ATOM 577 C CA . HIS A 1 72 ? 19.710 -2.221 5.239 1.00 94.94 72 HIS A CA 1
ATOM 578 C C . HIS A 1 72 ? 19.071 -0.825 5.273 1.00 94.94 72 HIS A C 1
ATOM 580 O O . HIS A 1 72 ? 19.612 0.084 5.900 1.00 94.94 72 HIS A O 1
ATOM 586 N N . LEU A 1 73 ? 17.913 -0.652 4.631 1.00 94.88 73 LEU A N 1
ATOM 587 C CA . LEU A 1 73 ? 17.243 0.649 4.542 1.00 94.88 73 LEU A CA 1
ATOM 588 C C . LEU A 1 73 ? 16.583 1.078 5.861 1.00 94.88 73 LEU A C 1
ATOM 590 O O . LEU A 1 73 ? 16.580 2.258 6.188 1.00 94.88 73 LEU A O 1
ATOM 594 N N . THR A 1 74 ? 16.052 0.128 6.632 1.00 94.94 74 THR A N 1
ATOM 595 C CA . THR A 1 74 ? 15.228 0.411 7.823 1.00 94.94 74 THR A CA 1
ATOM 596 C C . THR A 1 74 ? 15.964 0.230 9.147 1.00 94.94 74 THR A C 1
ATOM 598 O O . THR A 1 74 ? 15.465 0.669 10.180 1.00 94.94 74 THR A O 1
ATOM 601 N N . GLN A 1 75 ? 17.127 -0.435 9.136 1.00 93.25 75 GLN A N 1
ATOM 602 C CA . GLN A 1 75 ? 17.852 -0.898 10.328 1.00 93.25 75 GLN A CA 1
ATOM 603 C C . GLN A 1 75 ? 17.086 -1.935 11.179 1.00 93.25 75 GLN A C 1
ATOM 605 O O . GLN A 1 75 ? 17.507 -2.259 12.293 1.00 93.25 75 GLN A O 1
ATOM 610 N N . LEU A 1 76 ? 15.985 -2.497 10.663 1.00 94.50 76 LEU A N 1
ATOM 611 C CA . LEU A 1 76 ? 15.272 -3.609 11.295 1.00 94.50 76 LEU A CA 1
ATOM 612 C C . LEU A 1 76 ? 16.026 -4.925 11.088 1.00 94.50 76 LEU A C 1
ATOM 614 O O . LEU A 1 76 ? 16.552 -5.209 10.010 1.00 94.50 76 LEU A O 1
ATOM 618 N N . LYS A 1 77 ? 16.055 -5.761 12.126 1.00 92.81 77 LYS A N 1
ATOM 619 C CA . LYS A 1 77 ? 16.767 -7.046 12.098 1.00 92.81 77 LYS A CA 1
ATOM 620 C C . LYS A 1 77 ? 15.970 -8.106 11.343 1.00 92.81 77 LYS A C 1
ATOM 622 O O . LYS A 1 77 ? 14.741 -8.080 11.330 1.00 92.81 77 LYS A O 1
ATOM 627 N N . GLU A 1 78 ? 16.669 -9.090 10.780 1.00 88.88 78 GLU A N 1
ATOM 628 C CA . GLU A 1 78 ? 16.011 -10.301 10.286 1.00 88.88 78 GLU A CA 1
ATOM 629 C C . GLU A 1 78 ? 15.199 -10.968 11.410 1.00 88.88 78 GLU A C 1
ATOM 631 O O . GLU A 1 78 ? 15.654 -11.063 12.553 1.00 88.88 78 GLU A O 1
ATOM 636 N N . GLY A 1 79 ? 13.981 -11.406 11.083 1.00 87.88 79 GLY A N 1
ATOM 637 C CA . GLY A 1 79 ? 13.024 -11.963 12.043 1.00 87.88 79 GLY A CA 1
ATOM 638 C C . GLY A 1 79 ? 12.174 -10.925 12.788 1.00 87.88 79 GLY A C 1
ATOM 639 O O . GLY A 1 79 ? 11.297 -11.316 13.558 1.00 87.88 79 GLY A O 1
ATOM 640 N N . ASP A 1 80 ? 12.389 -9.622 12.574 1.00 94.75 80 ASP A N 1
ATOM 641 C CA . ASP A 1 80 ? 11.479 -8.593 13.081 1.00 94.75 80 ASP A CA 1
ATOM 642 C C . ASP A 1 80 ? 10.129 -8.661 12.348 1.00 94.75 80 ASP A C 1
ATOM 644 O O . ASP A 1 80 ? 10.060 -8.620 11.118 1.00 94.75 80 ASP A O 1
ATOM 648 N N . ARG A 1 81 ? 9.027 -8.710 13.105 1.00 95.19 81 ARG A N 1
ATOM 649 C CA . ARG A 1 81 ? 7.673 -8.742 12.539 1.00 95.19 81 ARG A CA 1
ATOM 650 C C . ARG A 1 81 ? 7.378 -7.511 11.681 1.00 95.19 81 ARG A C 1
ATOM 652 O O . ARG A 1 81 ? 6.637 -7.615 10.710 1.00 95.19 81 ARG A O 1
ATOM 659 N N . GLN A 1 82 ? 7.918 -6.345 12.036 1.00 95.94 82 GLN A N 1
ATOM 660 C CA . GLN A 1 82 ? 7.740 -5.128 11.244 1.00 95.94 82 GLN A CA 1
ATOM 661 C C . GLN A 1 82 ? 8.419 -5.255 9.881 1.00 95.94 82 GLN A C 1
ATOM 663 O O . GLN A 1 82 ? 7.836 -4.839 8.885 1.00 95.94 82 GLN A O 1
ATOM 668 N N . LEU A 1 83 ? 9.593 -5.893 9.819 1.00 97.44 83 LEU A N 1
ATOM 669 C CA . LEU A 1 83 ? 10.294 -6.148 8.562 1.00 97.44 83 LEU A CA 1
ATOM 670 C C . LEU A 1 83 ? 9.454 -7.036 7.635 1.00 97.44 83 LEU A C 1
ATOM 672 O O . LEU A 1 83 ? 9.320 -6.722 6.455 1.00 97.44 83 LEU A O 1
ATOM 676 N N . ASP A 1 84 ? 8.848 -8.103 8.165 1.00 96.62 84 ASP A N 1
ATOM 677 C CA . ASP A 1 84 ? 7.963 -8.974 7.381 1.00 96.62 84 ASP A CA 1
ATOM 678 C C . ASP A 1 84 ? 6.708 -8.240 6.888 1.00 96.62 84 ASP A C 1
ATOM 680 O O . ASP A 1 84 ? 6.293 -8.427 5.747 1.00 96.62 84 ASP A O 1
ATOM 684 N N . VAL A 1 85 ? 6.127 -7.360 7.709 1.00 96.81 85 VAL A N 1
ATOM 685 C CA . VAL A 1 85 ? 4.979 -6.542 7.292 1.00 96.81 85 VAL A CA 1
ATOM 686 C C . VAL A 1 85 ? 5.371 -5.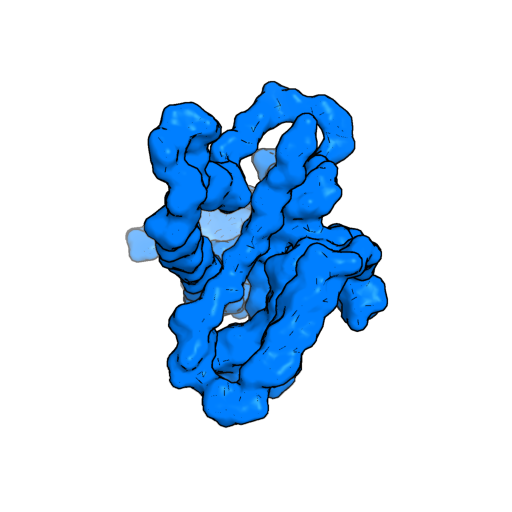551 6.192 1.00 96.81 85 VAL A C 1
ATOM 688 O O . VAL A 1 85 ? 4.632 -5.410 5.220 1.00 96.81 85 VAL A O 1
ATOM 691 N N . LEU A 1 86 ? 6.527 -4.888 6.301 1.00 98.12 86 LEU A N 1
ATOM 692 C CA . LEU A 1 86 ? 7.031 -3.986 5.256 1.00 98.12 86 LEU A CA 1
ATOM 693 C C . LEU A 1 86 ? 7.315 -4.734 3.955 1.00 98.12 86 LEU A C 1
ATOM 695 O O . LEU A 1 86 ? 6.973 -4.244 2.881 1.00 98.12 86 LEU A O 1
ATOM 699 N N . PHE A 1 87 ? 7.907 -5.924 4.061 1.00 98.19 87 PHE A N 1
ATOM 700 C CA . PHE A 1 87 ? 8.170 -6.794 2.923 1.00 98.19 87 PHE A CA 1
ATOM 701 C C . PHE A 1 87 ? 6.878 -7.136 2.173 1.00 98.19 87 PHE A C 1
ATOM 703 O O . PHE A 1 87 ? 6.797 -6.987 0.954 1.00 98.19 87 PHE A O 1
ATOM 710 N N . ASP A 1 88 ? 5.837 -7.514 2.911 1.00 98.00 88 ASP A N 1
ATOM 711 C CA . ASP A 1 88 ? 4.552 -7.868 2.319 1.00 98.00 88 ASP A CA 1
ATOM 712 C C . ASP A 1 88 ? 3.858 -6.658 1.695 1.00 98.00 88 ASP A C 1
ATOM 714 O O . ASP A 1 88 ? 3.361 -6.736 0.572 1.00 98.00 88 ASP A O 1
ATOM 718 N N . LYS A 1 89 ? 3.879 -5.514 2.388 1.00 98.00 89 LYS A N 1
ATOM 719 C CA . LYS A 1 89 ? 3.251 -4.276 1.915 1.00 98.00 89 LYS A CA 1
ATOM 720 C C . LYS A 1 89 ? 3.887 -3.752 0.638 1.00 98.00 89 LYS A C 1
ATOM 722 O O . LYS A 1 89 ? 3.168 -3.297 -0.252 1.00 98.00 89 LYS A O 1
ATOM 727 N N . LEU A 1 90 ? 5.211 -3.812 0.540 1.00 98.38 90 LEU A N 1
ATOM 728 C CA . LEU A 1 90 ? 5.932 -3.371 -0.648 1.00 98.38 90 LEU A CA 1
ATOM 729 C C . LEU A 1 90 ? 5.794 -4.354 -1.807 1.00 98.38 90 LEU A C 1
ATOM 731 O O . LEU A 1 90 ? 5.731 -3.908 -2.949 1.00 98.38 90 LEU A O 1
ATOM 735 N N . TYR A 1 91 ? 5.687 -5.659 -1.556 1.00 98.44 91 TYR A N 1
ATOM 736 C CA . TYR A 1 91 ? 5.338 -6.574 -2.637 1.00 98.44 91 TYR A CA 1
ATOM 737 C C . TYR A 1 91 ? 3.934 -6.270 -3.179 1.00 98.44 91 TYR A C 1
ATOM 739 O O . TYR A 1 91 ? 3.796 -5.877 -4.335 1.00 98.44 91 TYR A O 1
ATOM 747 N N . GLU A 1 92 ? 2.922 -6.354 -2.313 1.00 97.06 92 GLU A N 1
ATOM 748 C CA . GLU A 1 92 ? 1.500 -6.215 -2.658 1.00 97.06 92 GLU A CA 1
ATOM 749 C C . GLU A 1 92 ? 1.186 -4.885 -3.355 1.00 97.06 92 GLU A C 1
ATOM 751 O O . GLU A 1 92 ? 0.419 -4.836 -4.311 1.00 97.06 92 GLU A O 1
ATOM 756 N N . ASN A 1 93 ? 1.780 -3.784 -2.890 1.00 96.19 93 ASN A N 1
ATOM 757 C CA . ASN A 1 93 ? 1.378 -2.451 -3.333 1.00 96.19 93 ASN A CA 1
ATOM 758 C C . ASN A 1 93 ? 2.375 -1.794 -4.296 1.00 96.19 93 ASN A C 1
ATOM 760 O O . ASN A 1 93 ? 2.207 -0.619 -4.623 1.00 96.19 93 ASN A O 1
ATOM 764 N N . PHE A 1 94 ? 3.429 -2.496 -4.717 1.00 96.69 94 PHE A N 1
ATOM 765 C CA . PHE A 1 94 ? 4.421 -1.935 -5.637 1.00 96.69 94 PHE A CA 1
ATOM 766 C C . PHE A 1 94 ? 4.997 -2.969 -6.605 1.00 96.69 94 PHE A C 1
ATOM 768 O O . PHE A 1 94 ? 4.935 -2.766 -7.815 1.00 96.69 94 PHE A O 1
ATOM 775 N N . VAL A 1 95 ? 5.539 -4.082 -6.106 1.00 97.00 95 VAL A N 1
ATOM 776 C CA . VAL A 1 95 ? 6.225 -5.066 -6.963 1.00 97.00 95 VAL A CA 1
ATOM 777 C C . VAL A 1 95 ? 5.239 -5.943 -7.741 1.00 97.00 95 VAL A C 1
ATOM 779 O O . VAL A 1 95 ? 5.486 -6.240 -8.907 1.00 97.00 95 VAL A O 1
ATOM 782 N N . GLU A 1 96 ? 4.105 -6.318 -7.145 1.00 97.25 96 GLU A N 1
ATOM 783 C CA . GLU A 1 96 ? 3.122 -7.202 -7.784 1.00 97.25 96 GLU A CA 1
ATOM 784 C C . GLU A 1 96 ? 2.519 -6.591 -9.065 1.00 97.25 96 GLU A C 1
ATOM 786 O O . GLU A 1 96 ? 2.312 -7.305 -10.046 1.00 97.25 96 GLU A O 1
ATOM 791 N N . GLU A 1 97 ? 2.316 -5.265 -9.116 1.00 95.25 97 GLU A N 1
ATOM 792 C CA . GLU A 1 97 ? 1.881 -4.567 -10.341 1.00 95.25 97 GLU A CA 1
ATOM 793 C C . GLU A 1 97 ? 2.888 -4.776 -11.484 1.00 95.25 97 GLU A C 1
ATOM 795 O O . GLU A 1 97 ? 2.502 -5.040 -12.625 1.00 95.25 97 GLU A O 1
ATOM 800 N N . VAL A 1 98 ? 4.184 -4.686 -11.179 1.00 93.69 98 VAL A N 1
ATOM 801 C CA . VAL A 1 98 ? 5.260 -4.884 -12.158 1.00 93.69 98 VAL A CA 1
ATOM 802 C C . VAL A 1 98 ? 5.263 -6.325 -12.663 1.00 93.69 98 VAL A C 1
ATOM 804 O O . VAL A 1 98 ? 5.305 -6.542 -13.875 1.00 93.69 98 VAL A O 1
ATOM 807 N N . ASP A 1 99 ? 5.155 -7.296 -11.753 1.00 94.75 99 ASP A N 1
ATOM 808 C CA . ASP A 1 99 ? 5.061 -8.719 -12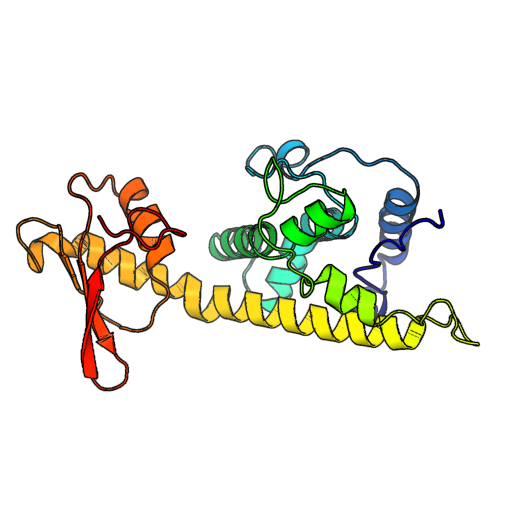.091 1.00 94.75 99 ASP A CA 1
ATOM 809 C C . ASP A 1 99 ? 3.871 -9.004 -13.019 1.00 94.75 99 ASP A C 1
ATOM 811 O O . ASP A 1 99 ? 4.021 -9.679 -14.044 1.00 94.75 99 ASP A O 1
ATOM 815 N N . ALA A 1 100 ? 2.696 -8.459 -12.690 1.00 94.44 100 ALA A N 1
ATOM 816 C CA . ALA A 1 100 ? 1.480 -8.627 -13.474 1.00 94.44 100 ALA A CA 1
ATOM 817 C C . ALA A 1 100 ? 1.621 -8.027 -14.882 1.00 94.44 100 ALA A C 1
ATOM 819 O O . ALA A 1 100 ? 1.355 -8.712 -15.875 1.00 94.44 100 ALA A O 1
ATOM 820 N N . ILE A 1 101 ? 2.094 -6.778 -14.987 1.00 90.69 101 ILE A N 1
ATOM 821 C CA . ILE A 1 101 ? 2.265 -6.086 -16.273 1.00 90.69 101 ILE A CA 1
ATOM 822 C C . ILE A 1 101 ? 3.278 -6.814 -17.164 1.00 90.69 101 ILE A C 1
ATOM 824 O O . ILE A 1 101 ? 3.011 -7.016 -18.353 1.00 90.69 101 ILE A O 1
ATOM 828 N N . ASP A 1 102 ? 4.417 -7.236 -16.608 1.00 89.12 102 ASP A N 1
ATOM 829 C CA . ASP A 1 102 ? 5.465 -7.939 -17.359 1.00 89.12 102 ASP A CA 1
ATOM 830 C C . ASP A 1 102 ? 4.990 -9.300 -17.881 1.00 89.12 102 ASP A C 1
ATOM 832 O O . ASP A 1 102 ? 5.395 -9.734 -18.963 1.00 89.12 102 ASP A O 1
ATOM 836 N N . ASN A 1 103 ? 4.092 -9.961 -17.147 1.00 90.31 103 ASN A N 1
ATOM 837 C CA . ASN A 1 103 ? 3.482 -11.222 -17.559 1.00 90.31 103 ASN A CA 1
ATOM 838 C C . ASN A 1 103 ? 2.213 -11.052 -18.410 1.00 90.31 103 ASN A C 1
ATOM 840 O O . ASN A 1 103 ? 1.616 -12.052 -18.811 1.00 90.31 103 ASN A O 1
ATOM 844 N N . GLY A 1 104 ? 1.811 -9.817 -18.726 1.00 90.12 104 GLY A N 1
ATOM 845 C CA . GLY A 1 104 ? 0.623 -9.534 -19.534 1.00 90.12 104 GLY A CA 1
ATOM 846 C C . GLY A 1 104 ? -0.697 -9.871 -18.835 1.00 90.12 104 GLY A C 1
ATOM 847 O O . GLY A 1 104 ? -1.692 -10.137 -19.508 1.00 90.12 104 GLY A O 1
ATOM 848 N N . ILE A 1 105 ? -0.704 -9.882 -17.503 1.00 91.62 105 ILE A N 1
ATOM 849 C CA . ILE A 1 105 ? -1.885 -10.144 -16.683 1.00 91.62 105 ILE A CA 1
ATOM 850 C C . ILE A 1 105 ? -2.698 -8.850 -16.579 1.00 91.62 105 ILE A C 1
ATOM 852 O O . ILE A 1 105 ? -2.165 -7.786 -16.264 1.00 91.62 105 ILE A O 1
ATOM 856 N N . SER A 1 106 ? -3.995 -8.935 -16.871 1.00 91.19 106 SER A N 1
ATOM 857 C CA . SER A 1 106 ? -4.920 -7.808 -16.706 1.00 91.19 106 SER A CA 1
ATOM 858 C C . SER A 1 106 ? -5.320 -7.645 -15.241 1.00 91.19 106 SER A C 1
ATOM 860 O O . SER A 1 106 ? -5.431 -8.625 -14.513 1.00 91.19 106 SER A O 1
ATOM 862 N N . GLN A 1 107 ? -5.553 -6.403 -14.813 1.00 91.00 107 GLN A N 1
ATOM 863 C CA . GLN A 1 107 ? -5.913 -6.092 -13.424 1.00 91.00 107 GLN A CA 1
ATOM 864 C C . GLN A 1 107 ? -7.280 -6.671 -13.014 1.00 91.00 107 GLN A C 1
ATOM 866 O O . GLN A 1 107 ? -7.517 -6.928 -11.838 1.00 91.00 107 GLN A O 1
ATOM 871 N N . TYR A 1 108 ? -8.186 -6.848 -13.975 1.00 90.19 108 TYR A N 1
ATOM 872 C CA . TYR A 1 108 ? -9.514 -7.425 -13.788 1.00 90.19 108 TYR A CA 1
ATOM 873 C C . TYR A 1 108 ? -9.965 -8.133 -15.064 1.00 90.19 108 TYR A C 1
ATOM 875 O O . TYR A 1 108 ? -9.451 -7.864 -16.153 1.00 90.19 108 TYR A O 1
ATOM 883 N N . ASP A 1 109 ? -10.947 -9.018 -14.919 1.00 89.75 109 ASP A N 1
ATOM 884 C CA . ASP A 1 109 ? -11.605 -9.680 -16.040 1.00 89.75 109 ASP A CA 1
ATOM 885 C C . ASP A 1 109 ? -12.574 -8.726 -16.760 1.00 89.75 109 ASP A C 1
ATOM 887 O O . ASP A 1 109 ? -13.279 -7.936 -16.128 1.00 89.75 109 ASP A O 1
ATOM 891 N N . GLY A 1 110 ? -12.662 -8.843 -18.087 1.00 91.69 110 GLY A N 1
ATOM 892 C CA . GLY A 1 110 ? -13.587 -8.069 -18.922 1.00 91.69 110 GLY A CA 1
ATOM 893 C C . GLY A 1 110 ? -12.973 -6.823 -19.567 1.00 91.69 110 GLY A C 1
ATOM 894 O O . GLY A 1 110 ? -11.757 -6.645 -19.599 1.00 91.69 110 GLY A O 1
ATOM 895 N N . GLU A 1 111 ? -13.828 -5.976 -20.147 1.00 90.62 111 GLU A N 1
ATOM 896 C CA . GLU A 1 111 ? -13.398 -4.761 -20.845 1.00 90.62 111 GLU A CA 1
ATOM 897 C C . GLU A 1 111 ? -13.309 -3.560 -19.902 1.00 90.62 111 GLU A C 1
ATOM 899 O O . GLU A 1 111 ? -14.228 -3.253 -19.139 1.00 90.62 111 GLU A O 1
ATOM 904 N N . ALA A 1 112 ? -12.191 -2.848 -19.995 1.00 90.75 112 ALA A N 1
ATOM 905 C CA . ALA A 1 112 ? -11.956 -1.633 -19.242 1.00 90.75 112 ALA A CA 1
ATOM 906 C C . ALA A 1 112 ? -12.843 -0.478 -19.714 1.00 90.75 112 ALA A C 1
ATOM 908 O O . ALA A 1 112 ? -12.860 -0.150 -20.898 1.00 90.75 112 ALA A O 1
ATOM 909 N N . LEU A 1 113 ? -13.503 0.214 -18.778 1.00 94.06 113 LEU A N 1
ATOM 910 C CA . LEU A 1 113 ? -14.251 1.440 -19.092 1.00 94.06 113 LEU A CA 1
ATOM 911 C C . LEU A 1 113 ? -13.330 2.604 -19.495 1.00 94.06 113 LEU A C 1
ATOM 913 O O . LEU A 1 113 ? -13.748 3.506 -20.217 1.00 94.06 113 LEU A O 1
ATOM 917 N N . TYR A 1 114 ? -12.087 2.603 -19.009 1.00 94.00 114 TYR A N 1
ATOM 918 C CA . TYR A 1 114 ? -11.055 3.573 -19.367 1.00 94.00 114 TYR A CA 1
ATOM 919 C C . TYR A 1 114 ? -9.660 2.953 -19.232 1.00 94.00 114 TYR A C 1
ATOM 921 O O . TYR A 1 114 ? -9.451 2.016 -18.463 1.00 94.00 114 TYR A O 1
ATOM 929 N N . ALA A 1 115 ? -8.690 3.498 -19.968 1.00 91.38 115 ALA A N 1
ATOM 930 C CA . ALA A 1 115 ? -7.298 3.064 -19.911 1.00 91.38 115 ALA A CA 1
ATOM 931 C C . ALA A 1 115 ? -6.475 3.954 -18.968 1.00 91.38 115 ALA A C 1
ATOM 933 O O . ALA A 1 115 ? -6.532 5.181 -19.055 1.00 91.38 115 ALA A O 1
ATOM 934 N N . VAL A 1 116 ? -5.664 3.338 -18.104 1.00 92.00 116 VAL A N 1
ATOM 935 C CA . VAL A 1 116 ? -4.647 4.033 -17.301 1.00 92.00 116 VAL A CA 1
ATOM 936 C C . VAL A 1 116 ? -3.318 3.984 -18.050 1.00 92.00 116 VAL A C 1
ATOM 938 O O . VAL A 1 116 ? -2.758 2.912 -18.260 1.00 92.00 116 VAL A O 1
ATOM 941 N N . SER A 1 117 ? -2.796 5.144 -18.451 1.00 91.75 117 SER A N 1
ATOM 942 C CA . SER A 1 117 ? -1.559 5.255 -19.244 1.00 91.75 117 SER A CA 1
ATOM 943 C C . SER A 1 117 ? -0.351 5.765 -18.448 1.00 91.75 117 SER A C 1
ATOM 945 O O . SER A 1 117 ? 0.672 6.117 -19.032 1.00 91.75 117 SER A O 1
ATOM 947 N N . THR A 1 118 ? -0.467 5.856 -17.123 1.00 94.50 118 THR A N 1
ATOM 948 C CA . THR A 1 118 ? 0.532 6.475 -16.231 1.00 94.50 118 THR A CA 1
ATOM 949 C C . THR A 1 118 ? 1.133 5.499 -15.218 1.00 94.50 118 THR A C 1
ATOM 951 O O . THR A 1 118 ? 1.719 5.935 -14.228 1.00 94.50 118 THR A O 1
ATOM 954 N N . THR A 1 119 ? 0.996 4.188 -15.438 1.00 91.31 119 THR A N 1
ATOM 955 C CA . THR A 1 119 ? 1.584 3.157 -14.565 1.00 91.31 119 THR A CA 1
ATOM 956 C C . THR A 1 119 ? 3.104 3.294 -14.476 1.00 91.31 119 THR A C 1
ATOM 958 O O . THR A 1 119 ? 3.733 3.970 -15.301 1.00 91.31 119 THR A O 1
ATOM 961 N N . LEU A 1 120 ? 3.721 2.655 -13.479 1.00 91.88 120 LEU A N 1
ATOM 962 C CA . LEU A 1 120 ? 5.180 2.658 -13.335 1.00 91.88 120 LEU A CA 1
ATOM 963 C C . LEU A 1 120 ? 5.869 2.150 -14.613 1.00 91.88 120 LEU A C 1
ATOM 965 O O . LEU A 1 120 ? 6.733 2.830 -15.170 1.00 91.88 120 LEU A O 1
ATOM 969 N N . SER A 1 121 ? 5.406 1.020 -15.152 1.00 90.31 121 SER A N 1
ATOM 970 C CA . SER A 1 121 ? 5.931 0.442 -16.394 1.00 90.31 121 SER A CA 1
ATOM 971 C C . SER A 1 121 ? 5.733 1.355 -17.609 1.00 90.31 121 SER A C 1
ATOM 973 O O . SER A 1 121 ? 6.614 1.425 -18.467 1.00 90.31 121 SER A O 1
ATOM 975 N N . ALA A 1 122 ? 4.621 2.098 -17.688 1.00 91.69 122 ALA A N 1
ATOM 976 C CA . ALA A 1 122 ? 4.397 3.067 -18.764 1.00 91.69 122 ALA A CA 1
ATOM 977 C C . ALA A 1 122 ? 5.364 4.258 -18.666 1.00 91.69 122 ALA A C 1
ATOM 979 O O . ALA A 1 122 ? 5.983 4.635 -19.662 1.00 91.69 122 ALA A O 1
ATOM 980 N N . ARG A 1 123 ? 5.553 4.810 -17.459 1.00 95.38 123 ARG A N 1
ATOM 981 C CA . ARG A 1 123 ? 6.493 5.913 -17.202 1.00 95.38 123 ARG A CA 1
ATOM 982 C C . ARG A 1 123 ? 7.933 5.524 -17.526 1.00 95.38 123 ARG A C 1
ATOM 984 O O . ARG A 1 123 ? 8.622 6.299 -18.183 1.00 95.38 123 ARG A O 1
ATOM 991 N N . VAL A 1 124 ? 8.361 4.315 -17.155 1.00 92.50 124 VAL A N 1
ATOM 992 C CA . VAL A 1 124 ? 9.669 3.791 -17.576 1.00 92.50 124 VAL A CA 1
ATOM 993 C C . VAL A 1 124 ? 9.719 3.596 -19.092 1.00 92.50 124 VAL A C 1
ATOM 995 O O . VAL A 1 124 ? 10.695 3.979 -19.733 1.00 92.50 124 VAL A O 1
ATOM 998 N N . GLY A 1 125 ? 8.646 3.075 -19.692 1.00 91.62 125 GLY A N 1
ATOM 999 C CA . GLY A 1 125 ? 8.518 2.925 -21.140 1.00 91.62 125 GLY A CA 1
ATOM 1000 C C . GLY A 1 125 ? 8.737 4.229 -21.914 1.00 91.62 125 GLY A C 1
ATOM 1001 O O . GLY A 1 125 ? 9.394 4.208 -22.955 1.00 91.62 125 GLY A O 1
ATOM 1002 N N . HIS A 1 126 ? 8.259 5.360 -21.385 1.00 94.00 126 HIS A N 1
ATOM 1003 C CA . HIS A 1 126 ? 8.424 6.694 -21.979 1.00 94.00 126 HIS A CA 1
ATOM 1004 C C . HIS A 1 126 ? 9.866 7.218 -21.972 1.00 94.00 126 HIS A C 1
ATOM 1006 O O . HIS A 1 126 ? 10.158 8.185 -22.671 1.00 94.00 126 HIS A O 1
ATOM 1012 N N . LEU A 1 127 ? 10.765 6.600 -21.203 1.00 93.06 127 LEU A N 1
ATOM 1013 C CA . LEU A 1 127 ? 12.184 6.955 -21.182 1.00 93.06 127 LEU A CA 1
ATOM 1014 C C . LEU A 1 127 ? 12.984 6.246 -22.283 1.00 93.06 127 LEU A C 1
ATOM 1016 O O . LEU A 1 127 ? 14.154 6.572 -22.483 1.00 93.06 127 LEU A O 1
ATOM 1020 N N . ASN A 1 128 ? 12.375 5.299 -23.004 1.00 90.88 128 ASN A N 1
ATOM 1021 C CA . ASN A 1 128 ? 13.017 4.666 -24.148 1.00 90.88 128 ASN A CA 1
ATOM 1022 C C . ASN A 1 128 ? 13.121 5.636 -25.336 1.00 90.88 128 ASN A C 1
ATOM 1024 O O . ASN A 1 128 ? 12.223 6.457 -25.548 1.00 90.88 128 ASN A O 1
ATOM 1028 N N . PRO A 1 129 ? 14.168 5.504 -26.169 1.00 92.81 129 PRO A N 1
ATOM 1029 C CA . PRO A 1 129 ? 14.235 6.198 -27.445 1.00 92.81 129 PRO A CA 1
ATOM 1030 C C . PRO A 1 129 ? 12.983 5.942 -28.286 1.00 92.81 129 PRO A C 1
ATOM 1032 O O . PRO A 1 129 ? 12.458 4.827 -28.337 1.00 92.81 129 PRO A O 1
ATOM 1035 N N . HIS A 1 130 ? 12.519 6.968 -28.998 1.00 93.75 130 HIS A N 1
ATOM 1036 C CA . HIS A 1 130 ? 11.472 6.772 -29.991 1.00 93.75 130 HIS A CA 1
ATOM 1037 C C . HIS A 1 130 ? 11.941 5.813 -31.091 1.00 93.75 130 HIS A C 1
ATOM 1039 O O . HIS A 1 130 ? 13.110 5.805 -31.485 1.00 93.75 130 HIS A O 1
ATOM 1045 N N . TRP A 1 131 ? 11.005 5.042 -31.645 1.00 94.31 131 TRP A N 1
ATOM 1046 C CA . TRP A 1 131 ? 11.292 4.062 -32.699 1.00 94.31 131 TRP A CA 1
ATOM 1047 C C . TRP A 1 131 ? 11.926 4.689 -33.956 1.00 94.31 131 TRP A C 1
ATOM 1049 O O . TRP A 1 131 ? 12.622 4.008 -34.701 1.00 94.31 131 TRP A O 1
ATOM 1059 N N . ASN A 1 132 ? 11.688 5.983 -34.190 1.00 95.50 132 ASN A N 1
ATOM 1060 C CA . ASN A 1 132 ? 12.208 6.764 -35.312 1.00 95.50 132 ASN A CA 1
ATOM 1061 C C . ASN A 1 132 ? 13.420 7.643 -34.943 1.00 95.50 132 ASN A C 1
ATOM 1063 O O . ASN A 1 132 ? 13.854 8.463 -35.757 1.00 95.50 132 ASN A O 1
ATOM 1067 N N . SER A 1 133 ? 13.972 7.502 -33.735 1.00 93.31 133 SER A N 1
ATOM 1068 C CA . SER A 1 133 ? 15.194 8.198 -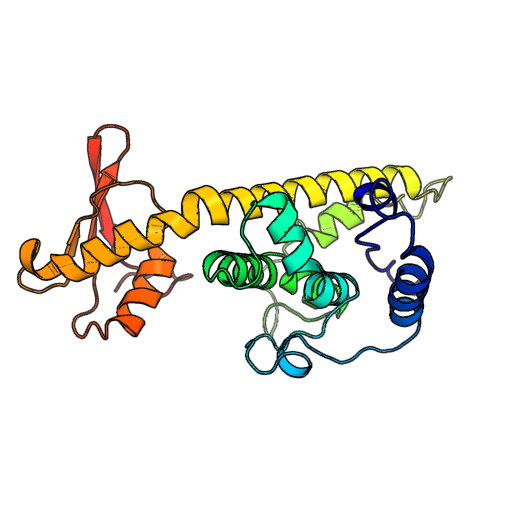33.334 1.00 93.31 133 SER A CA 1
ATOM 1069 C C . SER A 1 133 ? 16.407 7.655 -34.086 1.00 93.31 133 SER A C 1
ATOM 1071 O O . SER A 1 133 ? 16.580 6.445 -34.227 1.00 93.31 133 SER A O 1
ATOM 1073 N N . LYS A 1 134 ? 17.301 8.559 -34.512 1.00 93.81 134 LYS A N 1
ATOM 1074 C CA . LYS A 1 134 ? 18.569 8.201 -35.180 1.00 93.81 134 LYS A CA 1
ATOM 1075 C C . LYS A 1 134 ? 19.483 7.338 -34.304 1.00 93.81 134 LYS A C 1
ATOM 1077 O O . LYS A 1 134 ? 20.237 6.529 -34.829 1.00 93.81 134 LYS A O 1
ATOM 1082 N N . SER A 1 135 ? 19.424 7.543 -32.989 1.00 93.00 135 SER A N 1
ATOM 1083 C CA . SER A 1 135 ? 20.094 6.721 -31.985 1.00 93.00 135 SER A CA 1
ATOM 1084 C C . SER A 1 135 ? 19.050 5.921 -31.213 1.00 93.00 135 SER A C 1
ATOM 1086 O O . SER A 1 135 ? 18.002 6.459 -30.857 1.00 93.00 135 SER A O 1
ATOM 1088 N N . GLN A 1 136 ? 19.360 4.654 -30.956 1.00 92.94 136 GLN A N 1
ATOM 1089 C CA . GLN A 1 136 ? 18.586 3.751 -30.101 1.00 92.94 136 GLN A CA 1
ATOM 1090 C C . GLN A 1 136 ? 19.329 3.470 -28.784 1.00 92.94 136 GLN A C 1
ATOM 1092 O O . GLN A 1 136 ? 19.097 2.448 -28.147 1.00 92.94 136 GLN A O 1
ATOM 1097 N N . ASP A 1 137 ? 20.256 4.352 -28.395 1.00 91.69 137 ASP A N 1
ATOM 1098 C CA . ASP A 1 137 ? 20.960 4.252 -27.119 1.00 91.69 137 ASP A CA 1
ATOM 1099 C C . ASP A 1 137 ? 19.979 4.392 -25.947 1.00 91.69 137 ASP A C 1
ATOM 1101 O O . ASP A 1 137 ? 19.270 5.392 -25.821 1.00 91.69 137 ASP A O 1
ATOM 1105 N N . THR A 1 138 ? 19.931 3.368 -25.099 1.00 90.94 138 THR A N 1
ATOM 1106 C CA . THR A 1 138 ? 19.023 3.282 -23.954 1.00 90.94 138 THR A CA 1
ATOM 1107 C C . THR A 1 138 ? 19.662 3.728 -22.644 1.00 90.94 138 THR A C 1
ATOM 1109 O O . THR A 1 138 ? 18.956 3.802 -21.644 1.00 90.94 138 THR A O 1
ATOM 1112 N N . GLU A 1 139 ? 20.968 4.006 -22.602 1.00 92.06 139 GLU A N 1
ATOM 1113 C CA . GLU A 1 139 ? 21.709 4.179 -21.346 1.00 92.06 139 GLU A CA 1
ATOM 1114 C C . GLU A 1 139 ? 21.211 5.374 -20.516 1.00 92.06 139 GLU A C 1
ATOM 1116 O O . GLU A 1 139 ? 20.979 5.261 -19.311 1.00 92.06 139 GLU A O 1
ATOM 1121 N N . GLU A 1 140 ? 20.978 6.528 -21.147 1.00 92.12 140 GLU A N 1
ATOM 1122 C CA . GLU A 1 140 ? 20.459 7.708 -20.443 1.00 92.12 140 GLU A CA 1
ATOM 1123 C C . GLU A 1 140 ? 19.041 7.469 -19.900 1.00 92.12 140 GLU A C 1
ATOM 1125 O O . GLU A 1 140 ? 18.749 7.785 -18.743 1.00 92.12 140 GLU A O 1
ATOM 1130 N N . GLY A 1 141 ? 18.164 6.890 -20.727 1.00 89.94 141 GLY A N 1
ATOM 1131 C CA . GLY A 1 141 ? 16.794 6.550 -20.343 1.00 89.94 141 GLY A CA 1
ATOM 1132 C C . GLY A 1 141 ? 16.762 5.541 -19.199 1.00 89.94 141 GLY A C 1
ATOM 1133 O O . GLY A 1 141 ? 16.016 5.708 -18.235 1.00 89.94 141 GLY A O 1
ATOM 1134 N N . PHE A 1 142 ? 17.652 4.554 -19.255 1.00 89.06 142 PHE A N 1
ATOM 1135 C CA . PHE A 1 142 ? 17.838 3.551 -18.223 1.00 89.06 142 PHE A CA 1
ATOM 1136 C C . PHE A 1 142 ? 18.243 4.173 -16.876 1.00 89.06 142 PHE A C 1
ATOM 1138 O O . PHE A 1 142 ? 17.610 3.893 -15.858 1.00 89.06 142 PHE A O 1
ATOM 1145 N N . ARG A 1 143 ? 19.228 5.084 -16.850 1.00 91.38 143 ARG A N 1
ATOM 1146 C CA . ARG A 1 143 ? 19.625 5.788 -15.613 1.00 91.38 143 ARG A CA 1
ATOM 1147 C C . ARG A 1 143 ? 18.491 6.632 -15.030 1.00 91.38 143 ARG A C 1
ATOM 1149 O O . ARG A 1 143 ? 18.291 6.637 -13.816 1.00 91.38 143 ARG A O 1
ATOM 1156 N N . LYS A 1 144 ? 17.724 7.321 -15.883 1.00 93.25 144 LYS A N 1
ATOM 1157 C CA .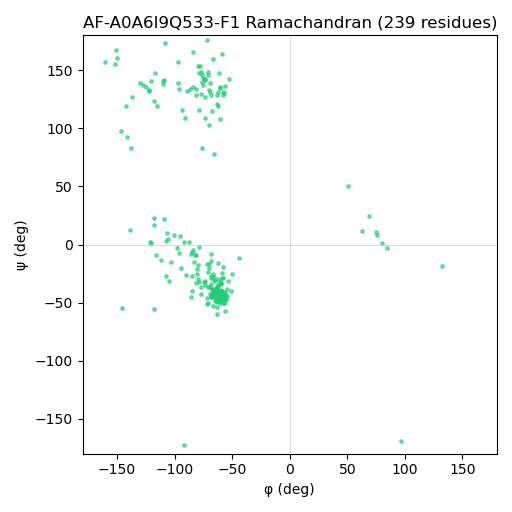 LYS A 1 144 ? 16.535 8.080 -15.454 1.00 93.25 144 LYS A CA 1
ATOM 1158 C C . LYS A 1 144 ? 15.466 7.165 -14.857 1.00 93.25 144 LYS A C 1
ATOM 1160 O O . LYS A 1 144 ? 14.888 7.517 -13.833 1.00 93.25 144 LYS A O 1
ATOM 1165 N N . ALA A 1 145 ? 15.237 5.998 -15.460 1.00 92.56 145 ALA A N 1
ATOM 1166 C CA . ALA A 1 145 ? 14.273 5.016 -14.975 1.00 92.56 145 ALA A CA 1
ATOM 1167 C C . ALA A 1 145 ? 14.685 4.465 -13.607 1.00 92.56 145 ALA A C 1
ATOM 1169 O O . ALA A 1 145 ? 13.885 4.481 -12.676 1.00 92.56 145 ALA A O 1
ATOM 1170 N N . MET A 1 146 ? 15.952 4.061 -13.465 1.00 90.44 146 MET A N 1
ATOM 1171 C CA . MET A 1 146 ? 16.514 3.578 -12.201 1.00 90.44 146 MET A CA 1
ATOM 1172 C C . MET A 1 146 ? 16.334 4.596 -11.075 1.00 90.44 146 MET A C 1
ATOM 1174 O O . MET A 1 146 ? 15.900 4.232 -9.985 1.00 90.44 146 MET A O 1
ATOM 1178 N N . LYS A 1 147 ? 16.629 5.874 -11.343 1.00 92.50 147 LYS A N 1
ATOM 1179 C CA . LYS A 1 147 ? 16.440 6.944 -10.362 1.00 92.50 147 LYS A CA 1
ATOM 1180 C C . LYS A 1 147 ? 14.966 7.110 -9.984 1.00 92.50 147 LYS A C 1
ATOM 1182 O O . LYS A 1 147 ? 14.647 7.037 -8.805 1.00 92.50 147 LYS A O 1
ATOM 1187 N N . MET A 1 148 ? 14.090 7.295 -10.976 1.00 95.75 148 MET A N 1
ATOM 1188 C CA . MET A 1 148 ? 12.656 7.524 -10.758 1.00 95.75 148 MET A CA 1
ATOM 1189 C C . MET A 1 148 ? 12.034 6.420 -9.907 1.00 95.75 148 MET A C 1
ATOM 1191 O O . MET A 1 148 ? 11.267 6.693 -8.990 1.00 95.75 148 MET A O 1
ATOM 1195 N N . VAL A 1 149 ? 12.363 5.166 -10.207 1.00 93.75 149 VAL A N 1
ATOM 1196 C CA . VAL A 1 149 ? 11.735 4.047 -9.510 1.00 93.75 149 VAL A CA 1
ATOM 1197 C C . VAL A 1 149 ? 12.380 3.782 -8.162 1.00 93.75 149 VAL A C 1
ATOM 1199 O O . VAL A 1 149 ? 11.681 3.411 -7.224 1.00 93.75 149 VAL A O 1
ATOM 1202 N N . GLY A 1 150 ? 13.688 4.015 -8.041 1.00 92.50 150 GLY A N 1
ATOM 1203 C CA . GLY A 1 150 ? 14.358 4.014 -6.746 1.00 92.50 150 GLY A CA 1
ATOM 1204 C C . GLY A 1 150 ? 13.726 5.023 -5.785 1.00 92.50 150 GLY A C 1
ATOM 1205 O O . GLY A 1 150 ? 13.411 4.661 -4.658 1.00 92.50 150 GLY A O 1
ATOM 1206 N N . GLU A 1 151 ? 13.480 6.253 -6.244 1.00 95.94 151 GLU A N 1
ATOM 1207 C CA . GLU A 1 151 ? 12.792 7.292 -5.464 1.00 95.94 151 GLU A CA 1
ATOM 1208 C C . GLU A 1 151 ? 11.371 6.852 -5.081 1.00 95.94 151 GLU A C 1
ATOM 1210 O O . GLU A 1 151 ? 11.023 6.884 -3.905 1.00 95.94 151 GLU A O 1
ATOM 1215 N N . GLU A 1 152 ? 10.586 6.327 -6.027 1.00 96.38 152 GLU A N 1
ATOM 1216 C CA . GLU A 1 152 ? 9.226 5.858 -5.730 1.00 96.38 152 GLU A CA 1
ATOM 1217 C C . GLU A 1 152 ? 9.198 4.682 -4.738 1.00 96.38 152 GLU A C 1
ATOM 1219 O O . GLU A 1 152 ? 8.339 4.630 -3.860 1.00 96.38 152 GLU A O 1
ATOM 1224 N N . PHE A 1 153 ? 10.150 3.748 -4.826 1.00 96.31 153 PHE A N 1
ATOM 1225 C CA . PHE A 1 153 ? 10.280 2.654 -3.860 1.00 96.31 153 PHE A CA 1
ATOM 1226 C C . PHE A 1 153 ? 10.606 3.175 -2.454 1.00 96.31 153 PHE A C 1
ATOM 1228 O O . PHE A 1 153 ? 10.000 2.728 -1.477 1.00 96.31 153 PHE A O 1
ATOM 1235 N N . LEU A 1 154 ? 11.547 4.120 -2.348 1.00 96.81 154 LEU A N 1
ATOM 1236 C CA . LEU A 1 154 ? 11.948 4.717 -1.072 1.00 96.81 154 LEU A CA 1
ATOM 1237 C C . LEU A 1 154 ? 10.806 5.518 -0.441 1.00 96.81 154 LEU A C 1
ATOM 1239 O O . LEU A 1 154 ? 10.553 5.351 0.748 1.00 96.81 154 LEU A O 1
ATOM 1243 N N . ASP A 1 155 ? 10.065 6.298 -1.229 1.00 97.69 155 ASP A N 1
ATOM 1244 C CA . ASP A 1 155 ? 8.903 7.052 -0.747 1.00 97.69 155 ASP A CA 1
ATOM 1245 C C . ASP A 1 155 ? 7.818 6.120 -0.183 1.00 97.69 155 ASP A C 1
ATOM 1247 O O . ASP A 1 155 ? 7.220 6.392 0.863 1.00 97.69 155 ASP A O 1
ATOM 1251 N N . ARG A 1 156 ? 7.574 4.978 -0.842 1.00 97.38 156 ARG A N 1
ATOM 1252 C CA . ARG A 1 156 ? 6.624 3.972 -0.341 1.00 97.38 156 ARG A CA 1
ATOM 1253 C C . ARG A 1 156 ? 7.114 3.300 0.932 1.00 97.38 156 ARG A C 1
ATOM 1255 O O . ARG A 1 156 ? 6.313 3.092 1.842 1.00 97.38 156 ARG A O 1
ATOM 1262 N N . LEU A 1 157 ? 8.396 2.948 0.997 1.00 98.00 157 LEU A N 1
ATOM 1263 C CA . LEU A 1 157 ? 8.990 2.375 2.201 1.00 98.00 157 LEU A CA 1
ATOM 1264 C C . LEU A 1 157 ? 8.866 3.347 3.378 1.00 98.00 157 LEU A C 1
ATOM 1266 O O . LEU A 1 157 ? 8.371 2.949 4.430 1.00 98.00 157 LEU A O 1
ATOM 1270 N N . GLU A 1 158 ? 9.238 4.611 3.178 1.00 98.00 158 GLU A N 1
ATOM 1271 C CA . GLU A 1 158 ? 9.143 5.663 4.191 1.00 98.00 158 GLU A CA 1
ATOM 1272 C C . GLU A 1 158 ? 7.699 5.835 4.674 1.00 98.00 158 GLU A C 1
ATOM 1274 O O . GLU A 1 158 ? 7.439 5.852 5.877 1.00 98.00 158 GLU A O 1
ATOM 1279 N N . PHE A 1 159 ? 6.727 5.868 3.755 1.00 98.06 159 PHE A N 1
ATOM 1280 C CA . PHE A 1 159 ? 5.315 5.907 4.128 1.00 98.06 159 PHE A CA 1
ATOM 1281 C C . PHE A 1 159 ? 4.921 4.714 5.009 1.00 98.06 159 PHE A C 1
ATOM 1283 O O . PHE A 1 159 ? 4.307 4.902 6.067 1.00 98.06 159 PHE A O 1
ATOM 1290 N N . TYR A 1 160 ? 5.263 3.487 4.603 1.00 98.38 160 TYR A N 1
ATOM 1291 C CA . TYR A 1 160 ? 4.870 2.310 5.370 1.00 98.38 160 TYR A CA 1
ATOM 1292 C C . TYR A 1 160 ? 5.569 2.238 6.730 1.00 98.38 160 TYR A C 1
ATOM 1294 O O . TYR A 1 160 ? 4.927 1.891 7.722 1.00 98.38 160 TYR A O 1
ATOM 1302 N N . GLN A 1 161 ? 6.851 2.595 6.790 1.00 97.19 161 GLN A N 1
ATOM 1303 C CA . GLN A 1 161 ? 7.662 2.550 8.001 1.00 97.19 161 GLN A CA 1
ATOM 1304 C C . GLN A 1 161 ? 7.273 3.643 8.998 1.00 97.19 161 GLN A C 1
ATOM 1306 O O . GLN A 1 161 ? 7.018 3.347 10.165 1.00 97.19 161 GLN A O 1
ATOM 1311 N N . SER A 1 162 ? 7.213 4.892 8.544 1.00 96.00 162 SER A N 1
ATOM 1312 C CA . SER A 1 162 ? 7.119 6.063 9.419 1.00 96.00 162 SER A CA 1
ATOM 1313 C C . SER A 1 162 ? 5.685 6.536 9.651 1.00 96.00 162 SER A C 1
ATOM 1315 O O . SER A 1 162 ? 5.424 7.229 10.633 1.00 96.00 162 SER A O 1
ATOM 1317 N N . SER A 1 163 ? 4.734 6.163 8.784 1.00 96.38 163 SER A N 1
ATOM 1318 C CA . SER A 1 163 ? 3.330 6.587 8.897 1.00 96.38 163 SER A CA 1
ATOM 1319 C C . SER A 1 163 ? 2.368 5.417 9.096 1.00 96.38 163 SER A C 1
ATOM 1321 O O . SER A 1 163 ? 1.618 5.389 10.075 1.00 96.38 163 SER A O 1
ATOM 1323 N N . TRP A 1 164 ? 2.386 4.428 8.200 1.00 97.94 164 TRP A N 1
ATOM 1324 C CA . TRP A 1 164 ? 1.395 3.351 8.219 1.00 97.94 164 TRP A CA 1
ATOM 1325 C C . TRP A 1 164 ? 1.594 2.380 9.384 1.00 97.94 164 TRP A C 1
ATOM 1327 O O . TRP A 1 164 ? 0.624 2.075 10.072 1.00 97.94 164 TRP A O 1
ATOM 1337 N N . LEU A 1 165 ? 2.816 1.914 9.657 1.00 97.19 165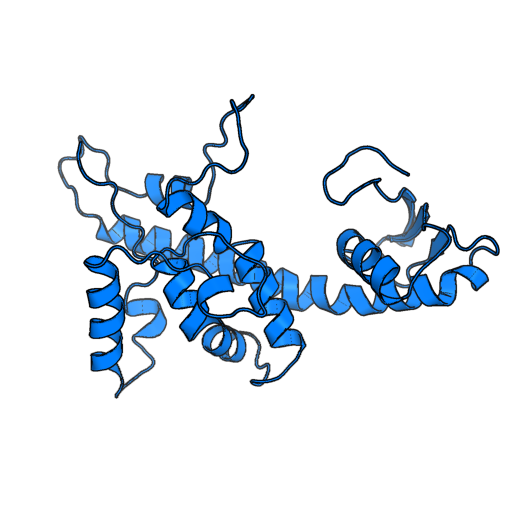 LEU A N 1
ATOM 1338 C CA . LEU A 1 165 ? 3.075 0.976 10.756 1.00 97.19 165 LEU A CA 1
ATOM 1339 C C . LEU A 1 165 ? 2.690 1.549 12.135 1.00 97.19 165 LEU A C 1
ATOM 1341 O O . LEU A 1 165 ? 1.930 0.882 12.847 1.00 97.19 165 LEU A O 1
ATOM 1345 N N . PRO A 1 166 ? 3.124 2.768 12.523 1.00 96.31 166 PRO A N 1
ATOM 1346 C CA . PRO A 1 166 ? 2.767 3.349 13.817 1.00 96.31 166 PRO A CA 1
ATOM 1347 C C . PRO A 1 166 ? 1.261 3.577 13.990 1.00 96.31 166 PRO A C 1
ATOM 1349 O O . PRO A 1 166 ? 0.746 3.467 15.104 1.00 96.31 166 PRO A O 1
ATOM 1352 N N . ALA A 1 167 ? 0.532 3.836 12.896 1.00 97.50 167 ALA A N 1
ATOM 1353 C CA . ALA A 1 167 ? -0.913 4.054 12.936 1.00 97.50 167 ALA A CA 1
ATOM 1354 C C . ALA A 1 167 ? -1.682 2.859 13.514 1.00 97.50 167 ALA A C 1
ATOM 1356 O O . ALA A 1 167 ? -2.724 3.055 14.142 1.00 97.50 167 ALA A O 1
ATOM 1357 N N . ARG A 1 168 ? -1.163 1.630 13.367 1.00 97.31 168 ARG A N 1
ATOM 1358 C CA . ARG A 1 168 ? -1.826 0.433 13.896 1.00 97.31 168 ARG A CA 1
ATOM 1359 C C . ARG A 1 168 ? -2.092 0.538 15.396 1.00 97.31 168 ARG A C 1
ATOM 1361 O O . ARG A 1 168 ? -3.185 0.184 15.824 1.00 97.31 168 ARG A O 1
ATOM 1368 N N . ALA A 1 169 ? -1.128 1.036 16.172 1.00 97.25 169 ALA A N 1
ATOM 1369 C CA . ALA A 1 169 ? -1.265 1.152 17.623 1.00 97.25 169 ALA A CA 1
ATOM 1370 C C . ALA A 1 169 ? -2.404 2.111 18.006 1.00 97.25 169 ALA A C 1
ATOM 1372 O O . ALA A 1 169 ? -3.247 1.765 18.828 1.00 97.25 169 ALA A O 1
ATOM 1373 N N . VAL A 1 170 ? -2.487 3.264 17.332 1.00 97.62 170 VAL A N 1
ATOM 1374 C CA . VAL A 1 170 ? -3.547 4.265 17.549 1.00 97.62 170 VAL A CA 1
ATOM 1375 C C . VAL A 1 170 ? -4.930 3.674 17.269 1.00 97.62 170 VAL A C 1
ATOM 1377 O O . VAL A 1 170 ? -5.859 3.849 18.058 1.00 97.62 170 VAL A O 1
ATOM 1380 N N . VAL A 1 171 ? -5.072 2.950 16.155 1.00 98.19 171 VAL A N 1
ATOM 1381 C CA . VAL A 1 171 ? -6.351 2.332 15.782 1.00 98.19 171 VAL A CA 1
ATOM 1382 C C . VAL A 1 171 ? -6.708 1.195 16.739 1.00 98.19 171 VAL A C 1
ATOM 1384 O O . VAL A 1 171 ? -7.852 1.097 17.172 1.00 98.19 171 VAL A O 1
ATOM 1387 N N . GLU A 1 172 ? -5.745 0.352 17.111 1.00 98.25 172 GLU A N 1
ATOM 1388 C CA . GLU A 1 172 ? -5.965 -0.775 18.021 1.00 98.25 172 GLU A CA 1
ATOM 1389 C C . GLU A 1 172 ? -6.404 -0.320 19.417 1.00 98.25 172 GLU A C 1
ATOM 1391 O O . GLU A 1 172 ? -7.351 -0.880 19.975 1.00 98.25 172 GLU A O 1
ATOM 1396 N N . GLU A 1 173 ? -5.766 0.713 19.967 1.00 98.19 173 GLU A N 1
ATOM 1397 C CA . GLU A 1 173 ? -6.173 1.319 21.237 1.00 98.19 173 GLU A CA 1
ATOM 1398 C C . GLU A 1 173 ? -7.609 1.845 21.171 1.00 98.19 173 GLU A C 1
ATOM 1400 O O . GLU A 1 173 ? -8.422 1.546 22.049 1.00 98.19 173 GLU A O 1
ATOM 1405 N N . ALA A 1 174 ? -7.956 2.555 20.098 1.00 98.12 174 ALA A N 1
ATOM 1406 C CA . ALA A 1 174 ? -9.290 3.110 19.921 1.00 98.12 174 ALA A CA 1
ATOM 1407 C C . ALA A 1 174 ? -10.372 2.031 19.771 1.00 98.12 174 ALA A C 1
ATOM 1409 O O . ALA A 1 174 ? -11.443 2.143 20.367 1.00 98.12 174 ALA A O 1
ATOM 1410 N N . VAL A 1 175 ? -10.089 0.949 19.037 1.00 98.25 175 VAL A N 1
ATOM 1411 C CA . VAL A 1 175 ? -11.006 -0.196 18.907 1.00 98.25 175 VAL A CA 1
ATOM 1412 C C . VAL A 1 175 ? -11.233 -0.871 20.261 1.00 98.25 175 VAL A C 1
ATOM 1414 O O . VAL A 1 175 ? -12.365 -1.244 20.582 1.00 98.25 175 VAL A O 1
ATOM 1417 N N . LYS A 1 176 ? -10.190 -1.013 21.088 1.00 97.94 176 LYS A N 1
ATOM 1418 C CA . LYS A 1 176 ? -10.308 -1.592 22.438 1.00 97.94 176 LYS A CA 1
ATOM 1419 C C . LYS A 1 176 ? -11.076 -0.678 23.396 1.00 97.94 176 LYS A C 1
ATOM 1421 O O . LYS A 1 176 ? -11.854 -1.172 24.208 1.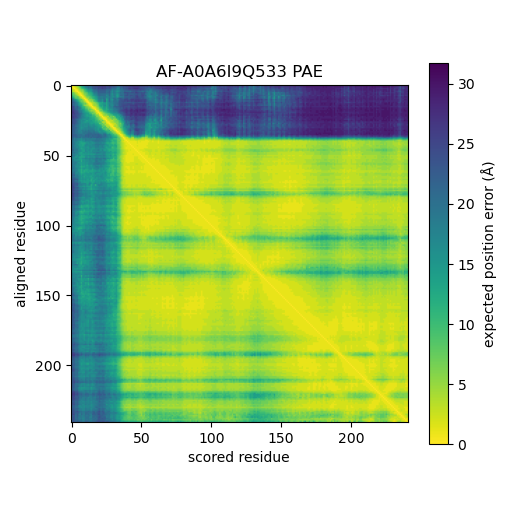00 97.94 176 LYS A O 1
ATOM 1426 N N . ALA A 1 177 ? -10.900 0.637 23.282 1.00 97.75 177 ALA A N 1
ATOM 1427 C CA . ALA A 1 177 ? -11.552 1.631 24.133 1.00 97.75 177 ALA A CA 1
ATOM 1428 C C . ALA A 1 177 ? -12.969 2.028 23.674 1.00 97.75 177 ALA A C 1
ATOM 1430 O O . ALA A 1 177 ? -13.643 2.774 24.381 1.00 97.75 177 ALA A O 1
ATOM 1431 N N . ARG A 1 178 ? -13.449 1.529 22.526 1.00 97.88 178 ARG A N 1
ATOM 1432 C CA . ARG A 1 178 ? -14.686 1.992 21.867 1.00 97.88 178 ARG A CA 1
ATOM 1433 C C . ARG A 1 178 ? -15.920 2.047 22.772 1.00 97.88 178 ARG A C 1
ATOM 1435 O O . ARG A 1 178 ? -16.645 3.030 22.743 1.00 97.88 178 ARG A O 1
ATOM 1442 N N . HIS A 1 179 ? -16.103 1.066 23.658 1.00 97.81 179 HIS A N 1
ATOM 1443 C CA . HIS A 1 179 ? -17.251 1.028 24.576 1.00 97.81 179 HIS A CA 1
ATOM 1444 C C . HIS A 1 179 ? -17.215 2.103 25.677 1.00 97.81 179 HIS A C 1
ATOM 1446 O O . HIS A 1 179 ? -18.236 2.377 26.302 1.00 97.81 179 HIS A O 1
ATOM 1452 N N . GLN A 1 180 ? -16.052 2.716 25.923 1.00 97.56 180 GLN A N 1
ATOM 1453 C CA . GLN A 1 180 ? -15.909 3.865 26.825 1.00 97.56 180 GLN A CA 1
ATOM 1454 C C . GLN A 1 180 ? -16.307 5.178 26.135 1.00 97.56 180 GLN A C 1
ATOM 1456 O O . GLN A 1 180 ? -16.683 6.134 26.807 1.00 97.56 180 GLN A O 1
ATOM 1461 N N . VAL A 1 181 ? -16.205 5.224 24.803 1.00 96.69 181 VAL A N 1
ATOM 1462 C CA . VAL A 1 181 ? -16.577 6.374 23.966 1.00 96.69 181 VAL A CA 1
ATOM 1463 C C . VAL A 1 181 ? -18.065 6.328 23.640 1.00 96.69 181 VAL A C 1
ATOM 1465 O O . VAL A 1 181 ? -18.761 7.333 23.743 1.00 96.69 181 VAL A O 1
ATOM 1468 N N . ASP A 1 182 ? -18.545 5.149 23.262 1.00 97.31 182 ASP A N 1
ATOM 1469 C CA . ASP A 1 182 ? -19.921 4.892 22.876 1.00 97.31 182 ASP A CA 1
ATOM 1470 C C . ASP A 1 182 ? -20.348 3.509 23.389 1.00 97.31 182 ASP A C 1
ATOM 1472 O O . ASP A 1 182 ? -19.765 2.505 22.971 1.00 97.31 182 ASP A O 1
ATOM 1476 N N . PRO A 1 183 ? -21.377 3.414 24.252 1.00 96.94 183 PRO A N 1
ATOM 1477 C CA . PRO A 1 183 ? -21.847 2.136 24.777 1.00 96.94 183 PRO A CA 1
ATOM 1478 C C . PRO A 1 183 ? -22.176 1.097 23.695 1.00 96.94 183 PRO A C 1
ATOM 1480 O O . PRO A 1 183 ? -21.966 -0.094 23.931 1.00 96.94 183 PRO A O 1
ATOM 1483 N N . SER A 1 184 ? -22.637 1.520 22.507 1.00 97.25 184 SER A N 1
ATOM 1484 C CA . SER A 1 184 ? -22.948 0.596 21.404 1.00 97.25 184 SER A CA 1
ATOM 1485 C C . SER A 1 184 ? -21.697 -0.033 20.768 1.00 97.25 184 SER A C 1
ATOM 1487 O O . SER A 1 184 ? -21.757 -1.136 20.223 1.00 97.25 184 SER A O 1
ATOM 1489 N N . GLY A 1 185 ? -20.542 0.627 20.906 1.00 97.31 185 GLY A N 1
ATOM 1490 C CA . GLY A 1 185 ? -19.269 0.226 20.318 1.00 97.31 185 GLY A CA 1
ATOM 1491 C C . GLY A 1 185 ? -19.167 0.497 18.817 1.00 97.31 185 GLY A C 1
ATOM 1492 O O . GLY A 1 185 ? -18.218 0.032 18.191 1.00 97.31 185 GLY A O 1
ATOM 1493 N N . GLU A 1 186 ? -20.109 1.239 18.236 1.00 98.19 186 GLU A N 1
ATOM 1494 C CA . GLU A 1 186 ? -20.116 1.594 16.812 1.00 98.19 186 GLU A CA 1
ATOM 1495 C C . GLU A 1 186 ? -19.258 2.836 16.521 1.00 98.19 186 GLU A C 1
ATOM 1497 O O . GLU A 1 186 ? -19.036 3.193 15.361 1.00 98.19 186 GLU A O 1
ATOM 1502 N N . VAL A 1 187 ? -18.753 3.495 17.564 1.00 98.38 187 VAL A N 1
ATOM 1503 C CA . VAL A 1 187 ? -17.968 4.724 17.467 1.00 98.38 187 VAL A CA 1
ATOM 1504 C C . VAL A 1 187 ? -16.600 4.549 18.120 1.00 98.38 187 VAL A C 1
ATOM 1506 O O . VAL A 1 187 ? -16.491 4.094 19.257 1.00 98.38 187 VAL A O 1
ATOM 1509 N N . VAL A 1 188 ? -15.544 4.959 17.415 1.00 98.25 188 VAL A N 1
ATOM 1510 C CA . VAL A 1 188 ? -14.179 5.027 17.956 1.00 98.25 188 VAL A CA 1
ATOM 1511 C C . VAL A 1 188 ? -13.659 6.456 17.981 1.00 98.25 188 VAL A C 1
ATOM 1513 O O . VAL A 1 188 ? -13.962 7.264 17.103 1.00 98.25 188 VAL A O 1
ATOM 1516 N N . LEU A 1 189 ? -12.827 6.747 18.978 1.00 98.06 189 LEU A N 1
ATOM 1517 C CA . LEU A 1 189 ? -12.106 8.007 19.114 1.00 98.06 189 LEU A CA 1
ATOM 1518 C C . LEU A 1 189 ? -10.606 7.735 19.003 1.00 98.06 189 LEU A C 1
ATOM 1520 O O . LEU A 1 189 ? -10.052 7.010 19.827 1.00 98.06 189 LEU A O 1
ATOM 1524 N N . PHE A 1 190 ? -9.944 8.319 18.007 1.00 97.44 190 PHE A N 1
ATOM 1525 C CA . PHE A 1 190 ? -8.489 8.235 17.899 1.00 97.44 190 PHE A CA 1
ATOM 1526 C C . PHE A 1 190 ? -7.824 9.304 18.756 1.00 97.44 190 PHE A C 1
ATOM 1528 O O . PHE A 1 190 ? -8.204 10.475 18.721 1.00 97.44 190 PHE A O 1
ATOM 1535 N N . SER A 1 191 ? -6.784 8.894 19.483 1.00 93.50 191 SER A N 1
ATOM 1536 C CA . SER A 1 191 ? -5.940 9.791 20.278 1.00 93.50 191 SER A CA 1
ATOM 1537 C C . SER A 1 191 ? -5.134 10.761 19.409 1.00 93.50 191 SER A C 1
ATOM 1539 O O . SER A 1 191 ? -4.770 11.840 19.871 1.00 93.50 191 SER A O 1
ATOM 1541 N N . GLN A 1 192 ? -4.869 10.390 18.151 1.00 89.44 192 GLN A N 1
ATOM 1542 C CA . GLN A 1 192 ? -4.144 11.195 17.171 1.00 89.44 192 GLN A CA 1
ATOM 1543 C C . GLN A 1 192 ? -4.837 11.127 15.805 1.00 89.44 192 GLN A C 1
ATOM 1545 O O . GLN A 1 192 ? -5.094 10.044 15.271 1.00 89.44 192 GLN A O 1
ATOM 1550 N N . GLY A 1 193 ? -5.135 12.292 15.227 1.00 87.75 193 GLY A N 1
ATOM 1551 C CA . GLY A 1 193 ? -5.712 12.400 13.890 1.00 87.75 193 GLY A CA 1
ATOM 1552 C C . GLY A 1 193 ? -4.687 12.367 12.761 1.00 87.75 193 GLY A C 1
ATOM 1553 O O . GLY A 1 193 ? -3.490 12.547 12.962 1.00 87.75 193 GLY A O 1
ATOM 1554 N N . GLY A 1 194 ? -5.180 12.162 11.537 1.00 85.75 194 GLY A N 1
ATOM 1555 C CA . GLY A 1 194 ? -4.358 12.176 10.320 1.00 85.75 194 GLY A CA 1
ATOM 1556 C C . GLY A 1 194 ? -3.576 10.887 10.045 1.00 85.75 194 GLY A C 1
ATOM 1557 O O . GLY A 1 194 ? -2.880 10.816 9.037 1.00 85.75 194 GLY A O 1
ATOM 1558 N N . CYS A 1 195 ? -3.706 9.861 10.889 1.00 93.31 195 CYS A N 1
ATOM 1559 C CA . CYS A 1 195 ? -3.083 8.565 10.643 1.00 93.31 195 CYS A CA 1
ATOM 1560 C C . CYS A 1 195 ? -3.851 7.743 9.579 1.00 93.31 195 CYS A C 1
ATOM 1562 O O . CYS A 1 195 ? -5.081 7.847 9.470 1.00 93.31 195 CYS A O 1
ATOM 1564 N N . PRO A 1 196 ? -3.162 6.908 8.780 1.00 95.75 196 PRO A N 1
ATOM 1565 C CA . PRO A 1 196 ? -3.812 5.970 7.868 1.00 95.75 196 PRO A CA 1
ATOM 1566 C C . PRO A 1 196 ? -4.502 4.853 8.662 1.00 95.75 196 PRO A C 1
ATOM 1568 O O . PRO A 1 196 ? -3.857 3.934 9.150 1.00 95.75 196 PRO A O 1
ATOM 1571 N N . TRP A 1 197 ? -5.825 4.925 8.801 1.00 96.75 197 TRP A N 1
ATOM 1572 C CA . TRP A 1 197 ? -6.553 4.052 9.730 1.00 96.75 197 TRP A CA 1
ATOM 1573 C C . TRP A 1 197 ? -7.388 2.950 9.083 1.00 96.75 197 TRP A C 1
ATOM 1575 O O . TRP A 1 197 ? -7.633 1.932 9.723 1.00 96.75 197 TRP A O 1
ATOM 1585 N N . LYS A 1 198 ? -7.859 3.145 7.843 1.00 96.69 198 LYS A N 1
ATOM 1586 C CA . LYS A 1 198 ? -8.895 2.291 7.232 1.00 96.69 198 LYS A CA 1
ATOM 1587 C C . LYS A 1 198 ? -8.482 0.825 7.221 1.00 96.69 198 LYS A C 1
ATOM 1589 O O . LYS A 1 198 ? -9.161 -0.011 7.800 1.00 96.69 198 LYS A O 1
ATOM 1594 N N . GLU A 1 199 ? -7.341 0.531 6.614 1.00 96.38 199 GLU A N 1
ATOM 1595 C CA . GLU A 1 199 ? -6.823 -0.831 6.505 1.00 96.38 199 GLU A CA 1
ATOM 1596 C C . GLU A 1 199 ? -6.601 -1.499 7.865 1.00 96.38 199 GLU A C 1
ATOM 1598 O O . GLU A 1 199 ? -7.050 -2.627 8.079 1.00 96.38 199 GLU A O 1
ATOM 1603 N N . HIS A 1 200 ? -5.996 -0.774 8.810 1.00 97.56 200 HIS A N 1
ATOM 1604 C CA . HIS A 1 200 ? -5.814 -1.265 10.174 1.00 97.56 200 HIS A CA 1
ATOM 1605 C C . HIS A 1 200 ? -7.139 -1.568 10.847 1.00 97.56 200 HIS A C 1
ATOM 1607 O O . HIS A 1 200 ? -7.248 -2.615 11.469 1.00 97.56 200 HIS A O 1
ATOM 1613 N N . LEU A 1 201 ? -8.150 -0.710 10.696 1.00 97.94 201 LEU A N 1
ATOM 1614 C CA . LEU A 1 201 ? -9.465 -0.928 11.290 1.00 97.94 201 LEU A CA 1
ATOM 1615 C C . LEU A 1 201 ? -10.089 -2.232 10.781 1.00 97.94 201 LEU A C 1
ATOM 1617 O O . LEU A 1 201 ? -10.479 -3.067 11.590 1.00 97.94 201 LEU A O 1
ATOM 1621 N N . PHE A 1 202 ? -10.112 -2.452 9.463 1.00 96.62 202 PHE A N 1
ATOM 1622 C CA . PHE A 1 202 ? -10.655 -3.688 8.884 1.00 96.62 202 PHE A CA 1
ATOM 1623 C C . PHE A 1 202 ? -9.874 -4.940 9.312 1.00 96.62 202 PHE A C 1
ATOM 1625 O O . PHE A 1 202 ? -10.476 -5.993 9.529 1.00 96.62 202 PHE A O 1
ATOM 1632 N N . SER A 1 203 ? -8.544 -4.853 9.427 1.00 95.94 203 SER A N 1
ATOM 1633 C CA . SER A 1 203 ? -7.720 -5.944 9.968 1.00 95.94 203 SER A CA 1
ATOM 1634 C C . SER A 1 203 ? -8.040 -6.194 11.443 1.00 95.94 203 SER A C 1
ATOM 1636 O O . SER A 1 203 ? -8.288 -7.332 11.830 1.00 95.94 203 SER A O 1
ATOM 1638 N N . LEU A 1 204 ? -8.088 -5.143 12.259 1.00 97.75 204 LEU A N 1
ATOM 1639 C CA . LEU A 1 204 ? -8.295 -5.229 13.701 1.00 97.75 204 LEU A CA 1
ATOM 1640 C C . LEU A 1 204 ? -9.700 -5.702 14.069 1.00 97.75 204 LEU A C 1
ATOM 1642 O O . LEU A 1 204 ? -9.839 -6.427 15.046 1.00 97.75 204 LEU A O 1
ATOM 1646 N N . GLU A 1 205 ? -10.733 -5.360 13.297 1.00 96.88 205 GLU A N 1
ATOM 1647 C CA . GLU A 1 205 ? -12.079 -5.907 13.508 1.00 96.88 205 GLU A CA 1
ATOM 1648 C C . GLU A 1 205 ? -12.096 -7.433 13.392 1.00 96.88 205 GLU A C 1
ATOM 1650 O O . GLU A 1 205 ? -12.731 -8.107 14.204 1.00 96.88 205 GLU A O 1
ATOM 1655 N N . LYS A 1 206 ? -11.350 -7.985 12.426 1.00 95.94 206 LYS A N 1
ATOM 1656 C CA . LYS A 1 206 ? -11.194 -9.436 12.262 1.00 95.94 206 LYS A CA 1
ATOM 1657 C C . LYS A 1 206 ? -10.343 -10.028 13.383 1.00 95.94 206 LYS A C 1
ATOM 1659 O O . LYS A 1 206 ? -10.767 -10.990 14.021 1.00 95.94 206 LYS A O 1
ATOM 1664 N N . ASP A 1 207 ? -9.177 -9.436 13.645 1.00 96.38 207 ASP A N 1
ATOM 1665 C CA . ASP A 1 207 ? -8.211 -9.929 14.637 1.00 96.38 207 ASP A CA 1
ATOM 1666 C C . ASP A 1 207 ? -8.803 -9.937 16.058 1.00 96.38 207 ASP A C 1
ATOM 1668 O O . ASP A 1 207 ? -8.625 -10.895 16.811 1.00 96.38 207 ASP A O 1
ATOM 1672 N N . LEU A 1 208 ? -9.540 -8.880 16.417 1.00 96.88 208 LEU A N 1
ATOM 1673 C CA . LEU A 1 208 ? -10.165 -8.693 17.730 1.00 96.88 208 LEU A CA 1
ATOM 1674 C C . LEU A 1 208 ? -11.598 -9.237 17.800 1.00 96.88 208 LEU A C 1
ATOM 1676 O O . LEU A 1 208 ? -12.231 -9.110 18.848 1.00 96.88 208 LEU A O 1
ATOM 1680 N N . LYS A 1 209 ? -12.102 -9.847 16.716 1.00 96.62 209 LYS A N 1
ATOM 1681 C CA . LYS A 1 209 ? -13.454 -10.424 16.613 1.00 96.62 209 LYS A CA 1
ATOM 1682 C C . LYS A 1 209 ? -14.544 -9.440 17.047 1.00 96.62 209 LYS A C 1
ATOM 1684 O O . LYS A 1 209 ? -15.387 -9.747 17.885 1.00 96.62 209 LYS A O 1
ATOM 1689 N N . VAL A 1 210 ? -14.491 -8.231 16.499 1.00 95.88 210 VAL A N 1
ATOM 1690 C CA . VAL A 1 210 ? -15.467 -7.177 16.784 1.00 95.88 210 VAL A CA 1
ATOM 1691 C C . VAL A 1 210 ? -16.829 -7.586 16.212 1.00 95.88 210 VAL A C 1
ATOM 1693 O O . VAL A 1 210 ? -16.979 -7.714 15.001 1.00 95.88 210 VAL A O 1
ATOM 1696 N N . GLU A 1 211 ? -17.813 -7.809 17.088 1.00 91.62 211 GLU A N 1
ATOM 1697 C CA . GLU A 1 211 ? -19.165 -8.247 16.700 1.00 91.62 211 GLU A CA 1
ATOM 1698 C C . GLU A 1 211 ? -20.019 -7.103 16.140 1.00 91.62 211 GLU A C 1
ATOM 1700 O O . GLU A 1 211 ? -20.700 -7.283 15.133 1.00 91.62 211 GLU A O 1
ATOM 1705 N N . SER A 1 212 ? -19.957 -5.925 16.773 1.00 93.50 212 SER A N 1
ATOM 1706 C CA . SER A 1 212 ? -20.644 -4.704 16.332 1.00 93.50 212 SER A CA 1
ATOM 1707 C C . SER A 1 212 ? -19.724 -3.894 15.416 1.00 93.50 212 SER A C 1
ATOM 1709 O O . SER A 1 212 ? -18.750 -3.326 15.921 1.00 93.50 212 SER A O 1
ATOM 1711 N N . PRO A 1 213 ? -19.991 -3.818 14.098 1.00 93.88 213 PRO A N 1
ATOM 1712 C CA . PRO A 1 213 ? -19.121 -3.105 13.173 1.00 93.88 213 PRO A CA 1
ATOM 1713 C C . PRO A 1 213 ? -19.001 -1.627 13.538 1.00 93.88 213 PRO A C 1
ATOM 1715 O O . PRO A 1 213 ? -19.998 -0.952 13.796 1.00 93.88 213 PRO A O 1
ATOM 1718 N N . ILE A 1 214 ? -17.780 -1.103 13.502 1.00 98.00 214 ILE A N 1
ATOM 1719 C CA . ILE A 1 214 ? -17.529 0.312 13.775 1.00 98.00 214 ILE A CA 1
ATOM 1720 C C . ILE A 1 214 ? -18.015 1.134 12.578 1.00 98.00 214 ILE A C 1
ATOM 1722 O O . ILE A 1 214 ? -17.631 0.877 11.434 1.00 98.00 214 ILE A O 1
ATOM 1726 N N . LYS A 1 215 ? -18.860 2.132 12.827 1.00 97.94 215 LYS A N 1
ATOM 1727 C CA . LYS A 1 215 ? -19.486 2.985 11.808 1.00 97.94 215 LYS A CA 1
ATOM 1728 C C . LYS A 1 215 ? -18.874 4.372 11.745 1.00 97.94 215 LYS A C 1
ATOM 1730 O O . LYS A 1 215 ? -18.804 4.949 10.662 1.00 97.94 215 LYS A O 1
ATOM 1735 N N . PHE A 1 216 ? -18.392 4.895 12.873 1.00 98.06 216 PHE A N 1
ATOM 1736 C CA . PHE A 1 216 ? -17.867 6.256 12.952 1.00 98.06 216 PHE A CA 1
ATOM 1737 C C . PHE A 1 216 ? -16.493 6.313 13.604 1.00 98.06 216 PHE A C 1
ATOM 1739 O O . PHE A 1 216 ? -16.228 5.675 14.622 1.00 98.06 216 PHE A O 1
ATOM 1746 N N . VAL A 1 217 ? -15.639 7.149 13.024 1.00 97.94 217 VAL A N 1
ATOM 1747 C CA . VAL A 1 217 ? -14.309 7.470 13.528 1.00 97.94 217 VAL A CA 1
ATOM 1748 C C . VAL A 1 217 ? -14.256 8.959 13.837 1.00 97.94 217 VAL A C 1
ATOM 1750 O O . VAL A 1 217 ? -14.500 9.784 12.952 1.00 97.94 217 VAL A O 1
ATOM 1753 N N . LEU A 1 218 ? -13.923 9.299 15.080 1.00 97.62 218 LEU A N 1
ATOM 1754 C CA . LEU A 1 218 ? -13.721 10.671 15.536 1.00 97.62 218 LEU A CA 1
ATOM 1755 C C . LEU A 1 218 ? -12.243 10.910 15.823 1.00 97.62 218 LEU A C 1
ATOM 1757 O O . LEU A 1 218 ? -11.566 10.054 16.389 1.00 97.62 218 LEU A O 1
ATOM 1761 N N . PHE A 1 219 ? -11.752 12.089 15.459 1.00 96.75 219 PHE A N 1
ATOM 1762 C CA . PHE A 1 219 ? -10.405 12.544 15.798 1.00 96.75 219 PHE A CA 1
ATOM 1763 C C . PHE A 1 219 ? -10.295 14.065 15.666 1.00 96.75 219 PHE A C 1
ATOM 1765 O O . PHE A 1 219 ? -11.051 14.683 14.915 1.00 96.75 219 PHE A O 1
ATOM 1772 N N . SER A 1 220 ? -9.335 14.674 16.356 1.00 95.00 220 SER A N 1
ATOM 1773 C CA . SER A 1 220 ? -8.902 16.043 16.070 1.00 95.00 220 SER A CA 1
ATOM 1774 C C . SER A 1 220 ? -7.830 16.029 14.983 1.00 95.00 220 SER A C 1
ATOM 1776 O O . SER A 1 220 ? -6.905 15.217 15.019 1.00 95.00 220 SER A O 1
ATOM 1778 N N . ASP A 1 221 ? -7.948 16.901 13.982 1.00 89.62 221 ASP A N 1
ATOM 1779 C CA . ASP A 1 221 ? -6.857 17.114 13.034 1.00 89.62 221 ASP A CA 1
ATOM 1780 C C . ASP A 1 221 ? -5.687 17.875 13.681 1.00 89.62 221 ASP A C 1
ATOM 1782 O O . ASP A 1 221 ? -5.746 18.296 14.838 1.00 89.62 221 ASP A O 1
ATOM 1786 N N . GLN A 1 222 ? -4.603 18.061 12.928 1.00 85.56 222 GLN A N 1
ATOM 1787 C CA . GLN A 1 222 ? -3.393 18.734 13.417 1.00 85.56 222 GLN A CA 1
ATOM 1788 C C . GLN A 1 222 ? -3.628 20.203 13.817 1.00 85.56 222 GLN A C 1
ATOM 1790 O O . GLN A 1 222 ? -2.818 20.771 14.542 1.00 85.56 222 GLN A O 1
ATOM 1795 N N . ASN A 1 223 ? -4.745 20.807 13.393 1.00 90.00 223 ASN A N 1
ATOM 1796 C CA . ASN A 1 223 ? -5.153 22.161 13.769 1.00 90.00 223 ASN A CA 1
ATOM 1797 C C . ASN A 1 223 ? -6.139 22.167 14.953 1.00 90.00 223 ASN A C 1
ATOM 1799 O O . ASN A 1 223 ? -6.707 23.209 15.278 1.00 90.00 223 ASN A O 1
ATOM 1803 N N . GLY A 1 224 ? -6.387 21.010 15.576 1.00 89.00 224 GLY A N 1
ATOM 1804 C CA . GLY A 1 224 ? -7.327 20.853 16.682 1.00 89.00 224 GLY A CA 1
ATOM 1805 C C . GLY A 1 224 ? -8.799 20.861 16.263 1.00 89.00 224 GLY A C 1
ATOM 1806 O O . GLY A 1 224 ? -9.669 20.891 17.133 1.00 89.00 224 GLY A O 1
ATOM 1807 N N . GLN A 1 225 ? -9.112 20.833 14.962 1.00 93.81 225 GLN A N 1
ATOM 1808 C CA . GLN A 1 225 ? -10.499 20.773 14.501 1.00 93.81 225 GLN A CA 1
ATOM 1809 C C . GLN A 1 225 ? -11.013 19.338 14.544 1.00 93.81 225 GLN A C 1
ATOM 1811 O O . GLN A 1 225 ? -10.365 18.410 14.058 1.00 93.81 225 GLN A O 1
ATOM 1816 N N . TRP A 1 226 ? -12.214 19.158 15.087 1.00 95.50 226 TRP A N 1
ATOM 1817 C CA . TRP A 1 226 ? -12.858 17.853 15.138 1.00 95.50 226 TRP A CA 1
ATOM 1818 C C . TRP A 1 226 ? -13.291 17.386 13.751 1.00 95.50 226 TRP A C 1
ATOM 1820 O O . TRP A 1 226 ? -13.924 18.117 12.985 1.00 95.50 226 TRP A O 1
ATOM 1830 N N . ARG A 1 227 ? -12.964 16.133 13.445 1.00 96.44 227 ARG A N 1
ATOM 1831 C CA . ARG A 1 227 ? -13.362 15.422 12.236 1.00 96.44 227 ARG A CA 1
ATOM 1832 C C . ARG A 1 227 ? -14.156 14.186 12.629 1.00 96.44 227 ARG A C 1
ATOM 1834 O O . ARG A 1 227 ? -13.811 13.489 13.581 1.00 96.44 227 ARG A O 1
ATOM 1841 N N . VAL A 1 228 ? -15.194 13.914 11.848 1.00 96.12 228 VAL A N 1
ATOM 1842 C CA . VAL A 1 228 ? -15.936 12.656 11.871 1.00 96.12 228 VAL A CA 1
ATOM 1843 C C . VAL A 1 228 ? -15.875 12.048 10.476 1.00 96.12 228 VAL A C 1
ATOM 1845 O O . VAL A 1 228 ? -16.060 12.751 9.480 1.00 96.12 228 VAL A O 1
ATOM 1848 N N . GLN A 1 229 ? -15.574 10.757 10.394 1.00 96.00 229 GLN A N 1
ATOM 1849 C CA . GLN A 1 229 ? -15.634 9.993 9.150 1.00 96.00 229 GLN A CA 1
ATOM 1850 C C . GLN A 1 229 ? -16.472 8.740 9.359 1.00 96.00 229 GLN A C 1
ATOM 1852 O O . GLN A 1 229 ? -16.326 8.055 10.372 1.00 96.00 229 GLN A O 1
ATOM 1857 N N . CYS A 1 230 ? -17.322 8.436 8.382 1.00 97.06 230 CYS A N 1
ATOM 1858 C CA . CYS A 1 230 ? -17.988 7.145 8.321 1.00 97.06 230 CYS A CA 1
ATOM 1859 C C . CYS A 1 230 ? -17.003 6.080 7.832 1.00 97.06 230 CYS A C 1
ATOM 1861 O O . CYS A 1 230 ? -16.132 6.353 6.998 1.00 97.06 230 CYS A O 1
ATOM 1863 N N . VAL A 1 231 ? -17.148 4.862 8.343 1.00 97.19 231 VAL A N 1
ATOM 1864 C CA . VAL A 1 231 ? -16.371 3.719 7.874 1.00 97.19 231 VAL A CA 1
ATOM 1865 C C . VAL A 1 231 ? -16.960 3.236 6.545 1.00 97.19 231 VAL A C 1
ATOM 1867 O O . VAL A 1 231 ? -18.177 3.048 6.452 1.00 97.19 231 VAL A O 1
ATOM 1870 N N . PRO A 1 232 ? -16.137 3.054 5.495 1.00 96.31 232 PRO A N 1
ATOM 1871 C CA . PRO A 1 232 ? -16.640 2.548 4.227 1.00 96.31 232 PRO A CA 1
ATOM 1872 C C . PRO A 1 232 ? -17.107 1.091 4.375 1.00 96.31 232 PRO A C 1
ATOM 1874 O O . PRO A 1 232 ? -16.686 0.380 5.285 1.00 96.31 232 PRO A O 1
ATOM 1877 N N . ALA A 1 233 ? -17.956 0.619 3.466 1.00 93.00 233 ALA A N 1
ATOM 1878 C CA . ALA A 1 233 ? -18.394 -0.775 3.425 1.00 93.00 233 ALA A CA 1
ATOM 1879 C C . ALA A 1 233 ? -17.234 -1.735 3.086 1.00 93.00 233 ALA A C 1
ATOM 1881 O O . ALA A 1 233 ? -17.194 -2.863 3.572 1.00 93.00 233 ALA A O 1
ATOM 1882 N N . GLY A 1 234 ? -16.258 -1.268 2.302 1.00 91.31 234 GLY A N 1
ATOM 1883 C CA . GLY A 1 234 ? -14.989 -1.937 2.024 1.00 91.31 234 GLY A CA 1
ATOM 1884 C C . GLY A 1 234 ? -13.864 -0.935 1.738 1.00 91.31 234 GLY A C 1
ATOM 1885 O O . GLY A 1 234 ? -14.107 0.249 1.516 1.00 91.31 234 GLY A O 1
ATOM 1886 N N . LEU A 1 235 ? -12.611 -1.398 1.719 1.00 86.75 235 LEU A N 1
ATOM 1887 C CA . LEU A 1 235 ? -11.431 -0.520 1.603 1.00 86.75 235 LEU A CA 1
ATOM 1888 C C . LEU A 1 235 ? -11.409 0.367 0.350 1.00 86.75 235 LEU A C 1
ATOM 1890 O O . LEU A 1 235 ? -10.858 1.466 0.391 1.00 86.75 235 LEU A O 1
ATOM 1894 N N . HIS A 1 236 ? -12.034 -0.086 -0.736 1.00 84.62 236 HIS A N 1
ATOM 1895 C CA . HIS A 1 236 ? -12.041 0.598 -2.030 1.00 84.62 236 HIS A CA 1
ATOM 1896 C C . HIS A 1 236 ? -13.449 1.018 -2.472 1.00 84.62 236 HIS A C 1
ATOM 1898 O O . HIS A 1 236 ? -13.703 1.196 -3.660 1.00 84.62 236 HIS A O 1
ATOM 1904 N N . THR A 1 237 ? -14.384 1.165 -1.527 1.00 86.94 237 THR A N 1
ATOM 1905 C CA . THR A 1 237 ? -15.770 1.549 -1.825 1.00 86.94 237 THR A CA 1
ATOM 1906 C C . THR A 1 237 ? -16.071 2.964 -1.354 1.00 86.94 237 THR A C 1
ATOM 1908 O O . THR A 1 237 ? -15.687 3.346 -0.252 1.00 86.94 237 THR A O 1
ATOM 1911 N N . PHE A 1 238 ? -16.854 3.709 -2.135 1.00 84.75 238 PHE A N 1
ATOM 1912 C CA . PHE A 1 238 ? -17.392 5.009 -1.712 1.00 84.75 238 PHE A CA 1
ATOM 1913 C C . PHE A 1 238 ? -18.619 4.894 -0.795 1.00 84.75 238 PHE A C 1
ATOM 1915 O O . PHE A 1 238 ? -18.986 5.866 -0.140 1.00 84.75 238 PHE A O 1
ATOM 1922 N N . GLN A 1 239 ? -19.276 3.731 -0.764 1.00 90.50 239 GLN A N 1
ATOM 1923 C CA . GLN A 1 239 ? -20.422 3.484 0.110 1.00 90.50 239 GLN A CA 1
ATOM 1924 C C . GLN A 1 239 ? -19.953 3.273 1.550 1.00 90.50 239 GLN A C 1
ATOM 1926 O O . GLN A 1 239 ? -18.969 2.572 1.777 1.00 90.50 239 GLN A O 1
ATOM 1931 N N . ASN A 1 240 ? -20.672 3.865 2.504 1.00 93.25 240 ASN A N 1
ATOM 1932 C CA . ASN A 1 240 ? -20.445 3.693 3.940 1.00 93.25 240 ASN A CA 1
ATOM 1933 C C . ASN A 1 240 ? -21.387 2.629 4.515 1.00 93.25 240 ASN A C 1
ATOM 1935 O O . ASN A 1 240 ? -22.439 2.370 3.927 1.00 93.25 240 ASN A O 1
ATOM 1939 N N . ARG A 1 241 ? -20.998 2.034 5.645 1.00 91.00 241 ARG A N 1
ATOM 1940 C CA . ARG A 1 241 ? -21.799 1.053 6.397 1.00 91.00 241 ARG A CA 1
ATOM 1941 C C . ARG A 1 241 ? -22.448 1.650 7.645 1.00 91.00 241 ARG A C 1
ATOM 1943 O O . ARG A 1 241 ? -21.954 2.699 8.116 1.00 91.00 241 ARG A O 1
#

pLDDT: mean 85.68, std 20.86, range [24.77, 98.44]

Sequence (241 aa):
MAPKPALRWVSTEVLGTYISGQHLQWVHIVSLSIFRTFADSFHSLRPEKPWVTKLSSAGLVYLHFGRQLLTHLTQLKEGDRQLDVLFDKLYENFVEEVDAIDNGISQYDGEALYAVSTTLSARVGHLNPHWNSKSQDTEEGFRKAMKMVGEEFLDRLEFYQSSWLPARAVVEEAVKARHQVDPSGEVVLFSQGGCPWKEHLFSLEKDLKVESPIKFVLFSDQNGQWRVQCVPAGLHTFQNR

Nearest PDB structures (foldseek):
  3p1z-assembly2_G  TM=5.499E-01  e=2.006E+00  Aeropyrum pernix
  2zyz-assembly1_A  TM=4.874E-01  e=2.251E+00  Pyrobaculum aerophilum
  4g6v-assembly1_A  TM=3.791E-01  e=1.504E+00  Burkholderia pseudomallei 1026a
  3iey-assembly1_B  TM=2.733E-01  e=1.064E+00  Nanoarchaeum equitans
  5knu-assembly1_A  TM=2.937E-01  e=7.132E+00  Escherichia coli

Secondary structure (DSSP, 8-state):
-PPPPP-----TTTTTTS-SS-HHHHHHHHHHHTTS----BHHHH-TTS---SBP-HHHHHHHHHHHHHHHHHH-PPTT-HHHHHHHHHHIIIIIHHHHHHHTT--SSSS--SS----SHHHHHHTTSPPTT-S----HHHHHHHHHHHHHHHHHHHHIIIIIIHHHHHHHHHHHHHHHHH-TTS-EEE-SSSSS--HHHHHHHHHHTT-SS---EEEEE-TTS-EEEEEPBSSTT-S-B-

Organism: NCBI:txid8208

Solvent-accessible surface area (backbone atoms only — not comparable to full-atom values): 14376 Å² total; per-residue (Å²): 135,81,81,78,81,76,80,76,81,71,63,64,74,88,60,61,87,73,61,94,84,53,69,70,61,54,52,51,54,57,54,50,64,74,76,48,92,71,77,54,19,55,20,78,80,36,77,90,42,88,48,71,58,45,44,32,72,58,36,49,50,41,72,76,42,38,64,62,54,45,28,69,76,68,71,45,56,92,90,38,68,65,51,55,51,51,50,50,51,46,37,71,74,54,40,46,59,52,12,29,56,74,69,71,50,70,98,62,90,80,84,74,94,69,85,85,78,74,46,72,71,44,56,46,55,69,40,48,56,56,96,86,45,97,57,76,72,47,65,69,29,48,54,52,37,55,50,56,50,50,51,54,52,49,55,52,50,49,43,43,63,74,44,42,55,61,24,40,58,48,46,52,52,17,65,73,45,8,52,82,77,27,81,81,31,32,34,31,56,38,92,64,42,89,52,64,44,68,70,47,46,63,51,45,38,61,76,68,62,55,82,56,70,63,30,37,43,35,27,38,40,98,84,67,49,81,44,79,43,70,32,48,68,44,99,89,44,93,52,65,91

Mean predicted aligned error: 8.53 Å

InterPro domains:
  IPR003226 MYG1 exonuclease [PF03690] (41-241)
  IPR003226 MYG1 exonuclease [PTHR11215] (36-241)